Protein AF-A0A2V0RHV0-F1 (afdb_monomer_lite)

Radius of gyration: 22.93 Å; chains: 1; bounding box: 53×53×54 Å

Sequence (226 aa):
MGEFDSQIRRNENVWAVVREKLINTTLLLPSGQHLLIKGTVPSGTEFTTMIETVQAQIAVVFSLFEMGFTEDEIRGHLYGCGDDQGFGLHRAVDTDVFATQMEKLFYTVKPESVMQSRRNRDIKLLGYYAYAWHPHRPEWELWRAALFPERYVGNEQNSLQRIIGQNIGSGQCNAAFDQFARLCVQRSWFLPAAEPDRGQLKFHKHVLGIDRPCYGGLEWDTFVLT

Structure (mmCIF, N/CA/C/O backbone):
data_AF-A0A2V0RHV0-F1
#
_entry.id   AF-A0A2V0RHV0-F1
#
loop_
_atom_site.group_PDB
_atom_site.id
_atom_site.type_symbol
_atom_site.label_atom_id
_atom_site.label_alt_id
_atom_site.label_comp_id
_atom_site.label_asym_id
_atom_site.label_entity_id
_atom_site.label_seq_id
_atom_site.pdbx_PDB_ins_code
_atom_site.Cartn_x
_atom_site.Cartn_y
_atom_site.Cartn_z
_atom_site.occupancy
_atom_site.B_iso_or_equiv
_atom_site.auth_seq_id
_atom_site.auth_comp_id
_atom_site.auth_asym_id
_atom_site.auth_atom_id
_atom_site.pdbx_PDB_model_num
ATOM 1 N N . MET A 1 1 ? 31.529 11.679 16.660 1.00 52.25 1 MET A N 1
ATOM 2 C CA . MET A 1 1 ? 31.419 13.138 16.872 1.00 52.25 1 MET A CA 1
ATOM 3 C C . MET A 1 1 ? 30.080 13.377 17.535 1.00 52.25 1 MET A C 1
ATOM 5 O O . MET A 1 1 ? 29.097 12.893 16.994 1.00 52.25 1 MET A O 1
ATOM 9 N N . GLY A 1 2 ? 30.048 13.992 18.719 1.00 63.59 2 GLY A N 1
ATOM 10 C CA . GLY A 1 2 ? 28.782 14.372 19.355 1.00 63.59 2 GLY A CA 1
ATOM 11 C C . GLY A 1 2 ? 28.139 15.528 18.592 1.00 63.59 2 GLY A C 1
ATOM 12 O O . GLY A 1 2 ? 28.861 16.376 18.065 1.00 63.59 2 GLY A O 1
ATOM 13 N N . GLU A 1 3 ? 26.811 15.537 18.491 1.00 70.81 3 GLU A N 1
ATOM 14 C CA . GLU A 1 3 ? 26.083 16.704 17.989 1.00 70.81 3 GLU A CA 1
ATOM 15 C C . GLU A 1 3 ? 26.324 17.894 18.922 1.00 70.81 3 GLU A C 1
ATOM 17 O O . GLU A 1 3 ? 26.340 17.755 20.144 1.00 70.81 3 GLU A O 1
ATOM 22 N N . PHE A 1 4 ? 26.535 19.072 18.341 1.00 86.06 4 PHE A N 1
ATOM 23 C CA . PHE A 1 4 ? 26.619 20.313 19.107 1.00 86.06 4 PHE A CA 1
ATOM 24 C C . PHE A 1 4 ? 25.205 20.767 19.501 1.00 86.06 4 PHE A C 1
ATOM 26 O O . PHE A 1 4 ? 24.286 20.649 18.691 1.00 86.06 4 PHE A O 1
ATOM 33 N N . ASP A 1 5 ? 25.025 21.380 20.675 1.00 85.25 5 ASP A N 1
ATOM 34 C CA . ASP A 1 5 ? 23.714 21.867 21.159 1.00 85.25 5 ASP A CA 1
ATOM 35 C C . ASP A 1 5 ? 22.974 22.763 20.149 1.00 85.25 5 ASP A C 1
ATOM 37 O O . ASP A 1 5 ? 21.746 22.748 20.042 1.00 85.25 5 ASP A O 1
ATOM 41 N N . SER A 1 6 ? 23.720 23.534 19.354 1.00 85.69 6 SER A N 1
ATOM 42 C CA . SER A 1 6 ? 23.165 24.374 18.289 1.00 85.69 6 SER A CA 1
ATOM 43 C C . SER A 1 6 ? 22.524 23.565 17.156 1.00 85.69 6 SER A C 1
ATOM 45 O O . SER A 1 6 ? 21.542 24.015 16.563 1.00 85.69 6 SER A O 1
ATOM 47 N N . GLN A 1 7 ? 23.045 22.373 16.860 1.00 85.75 7 GLN A N 1
ATOM 48 C CA . GLN A 1 7 ? 22.486 21.458 15.866 1.00 85.75 7 GLN A CA 1
ATOM 49 C C . GLN A 1 7 ? 21.211 20.803 16.392 1.00 85.75 7 GLN A C 1
ATOM 51 O O . GLN A 1 7 ? 20.215 20.800 15.671 1.00 85.75 7 GLN A O 1
ATOM 56 N N . ILE A 1 8 ? 21.216 20.355 17.652 1.00 88.69 8 ILE A N 1
ATOM 57 C CA . ILE A 1 8 ? 20.040 19.780 18.323 1.00 88.69 8 ILE A CA 1
ATOM 58 C C . ILE A 1 8 ? 18.890 20.791 18.297 1.00 88.69 8 ILE A C 1
ATOM 60 O O . ILE A 1 8 ? 17.842 20.526 17.710 1.00 88.69 8 ILE A O 1
ATOM 64 N N . ARG A 1 9 ? 19.124 22.010 18.802 1.00 89.56 9 ARG A N 1
ATOM 65 C CA . ARG A 1 9 ? 18.104 23.068 18.845 1.00 89.56 9 ARG A CA 1
ATOM 66 C C . ARG A 1 9 ? 17.596 23.466 17.458 1.00 89.56 9 ARG A C 1
ATOM 68 O O . ARG A 1 9 ? 16.411 23.740 17.275 1.00 89.56 9 ARG A O 1
ATOM 75 N N . ARG A 1 10 ? 18.478 23.518 16.452 1.00 90.62 10 ARG A N 1
ATOM 76 C CA . ARG A 1 10 ? 18.067 23.776 15.064 1.00 90.62 10 ARG A CA 1
ATOM 77 C C . ARG A 1 10 ? 17.152 22.665 14.556 1.00 90.62 10 ARG A C 1
ATOM 79 O O . ARG A 1 10 ? 16.126 22.974 13.959 1.00 90.62 10 ARG A O 1
ATOM 86 N N . ASN A 1 11 ? 17.514 21.405 14.778 1.00 88.75 11 ASN A N 1
ATOM 87 C CA . ASN A 1 11 ? 16.736 20.259 14.318 1.00 88.75 11 ASN A CA 1
ATOM 88 C C . ASN A 1 11 ? 15.364 20.203 15.018 1.00 88.75 11 ASN A C 1
ATOM 90 O O . ASN A 1 11 ? 14.360 19.985 14.346 1.00 88.75 11 ASN A O 1
ATOM 94 N N . GLU A 1 12 ? 15.293 20.501 16.319 1.00 90.94 12 GLU A N 1
ATOM 95 C CA . GLU A 1 12 ? 14.028 20.635 17.060 1.00 90.94 12 GLU A CA 1
ATOM 96 C C . GLU A 1 12 ? 13.123 21.728 16.477 1.00 90.94 12 GLU A C 1
ATOM 98 O O . GLU A 1 12 ? 11.930 21.501 16.264 1.00 90.94 12 GLU A O 1
ATOM 103 N N . ASN A 1 13 ? 13.685 22.900 16.160 1.00 90.88 13 ASN A N 1
ATOM 104 C CA . ASN A 1 13 ? 12.939 23.995 15.537 1.00 90.88 13 ASN A CA 1
ATOM 105 C C . ASN A 1 13 ? 12.444 23.623 14.132 1.00 90.88 13 ASN A C 1
ATOM 107 O O . ASN A 1 13 ? 11.289 23.877 13.798 1.00 90.88 13 ASN A O 1
ATOM 111 N N . VAL A 1 14 ? 13.296 22.999 13.309 1.00 88.06 14 VAL A N 1
ATOM 112 C CA . VAL A 1 14 ? 12.906 22.507 11.977 1.00 88.06 14 VAL A CA 1
ATOM 113 C C . VAL A 1 14 ? 11.769 21.498 12.106 1.00 88.06 14 VAL A C 1
ATOM 115 O O . VAL A 1 14 ? 10.775 21.603 11.392 1.00 88.06 14 VAL A O 1
ATOM 118 N N . TRP A 1 15 ? 11.863 20.570 13.057 1.00 87.38 15 TRP A N 1
ATOM 119 C CA . TRP A 1 15 ? 10.814 19.589 13.305 1.00 87.38 15 TRP A CA 1
ATOM 120 C C . TRP A 1 15 ? 9.507 20.226 13.790 1.00 87.38 15 TRP A C 1
ATOM 122 O O . TRP A 1 15 ? 8.425 19.812 13.376 1.00 87.38 15 TRP A O 1
ATOM 132 N N . ALA A 1 16 ? 9.574 21.264 14.626 1.00 88.69 16 ALA A N 1
ATOM 133 C CA . ALA A 1 16 ? 8.395 22.032 15.015 1.00 88.69 16 ALA A CA 1
ATOM 134 C C . ALA A 1 16 ? 7.702 22.665 13.796 1.00 88.69 16 ALA A C 1
ATOM 136 O O . ALA A 1 16 ? 6.488 22.525 13.661 1.00 88.69 16 ALA A O 1
ATOM 137 N N . VAL A 1 17 ? 8.469 23.256 12.872 1.00 86.06 17 VAL A N 1
ATOM 138 C CA . VAL A 1 17 ? 7.937 23.822 11.620 1.00 86.06 17 VAL A CA 1
ATOM 139 C C . VAL A 1 17 ? 7.336 22.740 10.719 1.00 86.06 17 VAL A C 1
ATOM 141 O O . VAL A 1 17 ? 6.279 22.953 10.129 1.00 86.06 17 VAL A O 1
ATOM 144 N N . VAL A 1 18 ? 7.972 21.569 10.608 1.00 84.81 18 VAL A N 1
ATOM 145 C CA . VAL A 1 18 ? 7.426 20.440 9.834 1.00 84.81 18 VAL A CA 1
ATOM 146 C C . VAL A 1 18 ? 6.085 19.990 10.415 1.00 84.81 18 VAL A C 1
ATOM 148 O O . VAL A 1 18 ? 5.107 19.896 9.676 1.00 84.81 18 VAL A O 1
ATOM 151 N N . ARG A 1 19 ? 5.996 19.792 11.737 1.00 84.00 19 ARG A N 1
ATOM 152 C CA . ARG A 1 19 ? 4.734 19.434 12.409 1.00 84.00 19 ARG A CA 1
ATOM 153 C C . ARG A 1 19 ? 3.647 20.482 12.193 1.00 84.00 19 ARG A C 1
ATOM 155 O O . ARG A 1 19 ? 2.510 20.124 11.902 1.00 84.00 19 ARG A O 1
ATOM 162 N N . GLU A 1 20 ? 3.991 21.762 12.301 1.00 84.31 20 GLU A N 1
ATOM 163 C CA . GLU A 1 20 ? 3.049 22.852 12.048 1.00 84.31 20 GLU A CA 1
ATOM 164 C C . GLU A 1 20 ? 2.514 22.807 10.611 1.00 84.31 20 GLU A C 1
ATOM 166 O O . GLU A 1 20 ? 1.306 22.904 10.413 1.00 84.31 20 GLU A O 1
ATOM 171 N N . LYS A 1 21 ? 3.381 22.581 9.616 1.00 79.44 21 LYS A N 1
ATOM 172 C CA . LYS A 1 21 ? 2.983 22.460 8.203 1.00 79.44 21 LYS A CA 1
ATOM 173 C C . LYS A 1 21 ? 2.105 21.242 7.915 1.00 79.44 21 LYS A C 1
ATOM 175 O O . LYS A 1 21 ? 1.228 21.330 7.057 1.00 79.44 21 LYS A O 1
ATOM 180 N N . LEU A 1 22 ? 2.328 20.127 8.614 1.00 79.31 22 LEU A N 1
ATOM 181 C CA . LEU A 1 22 ? 1.495 18.925 8.492 1.00 79.31 22 LEU A CA 1
ATOM 182 C C . LEU A 1 22 ? 0.076 19.145 9.039 1.00 79.31 22 LEU A C 1
ATOM 184 O O . LEU A 1 22 ? -0.873 18.568 8.523 1.00 79.31 22 LEU A O 1
ATOM 188 N N . ILE A 1 23 ? -0.079 19.989 10.064 1.00 81.69 23 ILE A N 1
ATOM 189 C CA . ILE A 1 23 ? -1.385 20.330 10.655 1.00 81.69 23 ILE A CA 1
ATOM 190 C C . ILE A 1 23 ? -2.084 21.445 9.858 1.00 81.69 23 ILE A C 1
ATOM 192 O O . ILE A 1 23 ? -3.304 21.424 9.673 1.00 81.69 23 ILE A O 1
ATOM 196 N N . ASN A 1 24 ? -1.300 22.425 9.406 1.00 83.81 24 ASN A N 1
ATOM 197 C CA . ASN A 1 24 ? -1.733 23.639 8.722 1.00 83.81 24 ASN A CA 1
ATOM 198 C C . ASN A 1 24 ? -1.132 23.683 7.311 1.00 83.81 24 ASN A C 1
ATOM 200 O O . ASN A 1 24 ? -0.231 24.477 7.019 1.00 83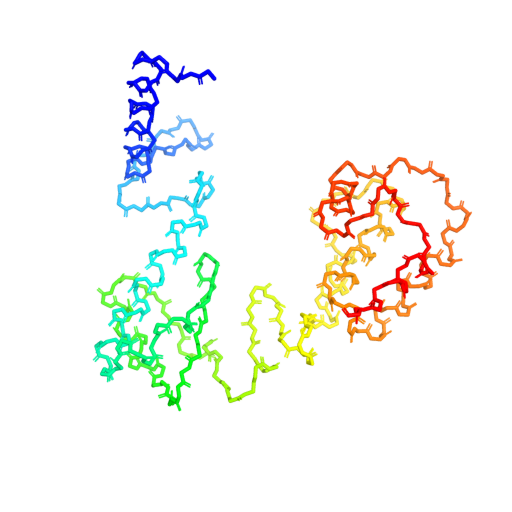.81 24 ASN A O 1
ATOM 204 N N . THR A 1 25 ? -1.605 22.812 6.423 1.00 82.19 25 THR A N 1
ATOM 205 C CA . THR A 1 25 ? -1.033 22.716 5.079 1.00 82.19 25 THR A CA 1
ATOM 206 C C . THR A 1 25 ? -1.579 23.810 4.170 1.00 82.19 25 THR A C 1
ATOM 208 O O . THR A 1 25 ? -2.785 23.946 3.972 1.00 82.19 25 THR A O 1
ATOM 211 N N . THR A 1 26 ? -0.677 24.596 3.584 1.00 83.75 26 THR A N 1
ATOM 212 C CA . THR A 1 26 ? -1.031 25.592 2.566 1.00 83.75 26 THR A CA 1
ATOM 213 C C . THR A 1 26 ? -0.856 24.983 1.181 1.00 83.75 26 THR A C 1
ATOM 215 O O . THR A 1 26 ? 0.247 24.579 0.821 1.00 83.75 26 THR A O 1
ATOM 218 N N . LEU A 1 27 ? -1.929 24.937 0.397 1.00 84.19 27 LEU A N 1
ATOM 219 C CA . LEU A 1 27 ? -1.904 24.534 -1.001 1.00 84.19 27 LEU A CA 1
ATOM 220 C C . LEU A 1 27 ? -1.743 25.753 -1.906 1.00 84.19 27 LEU A C 1
ATOM 222 O O . LEU A 1 27 ? -2.498 26.719 -1.793 1.00 84.19 27 LEU A O 1
ATOM 226 N N . LEU A 1 28 ? -0.794 25.673 -2.835 1.00 86.50 28 LEU A N 1
ATOM 227 C CA . LEU A 1 28 ? -0.674 26.604 -3.950 1.00 86.50 28 LEU A CA 1
ATOM 228 C C . LEU A 1 28 ? -1.461 26.047 -5.138 1.00 86.50 28 LEU A C 1
ATOM 230 O O . LEU A 1 28 ? -1.121 24.999 -5.685 1.00 86.50 28 LEU A O 1
ATOM 234 N N . LEU A 1 29 ? -2.521 26.745 -5.529 1.00 88.44 29 LEU A N 1
ATOM 235 C CA . LEU A 1 29 ? -3.319 26.381 -6.693 1.00 88.44 29 LEU A CA 1
ATOM 236 C C . LEU A 1 29 ? -2.606 26.761 -8.002 1.00 88.44 29 LEU A C 1
ATOM 238 O O . LEU A 1 29 ? -1.817 27.708 -8.008 1.00 88.44 29 LEU A O 1
ATOM 242 N N . PRO A 1 30 ? -2.944 26.125 -9.145 1.00 90.38 30 PRO A N 1
ATOM 243 C CA . PRO A 1 30 ? -2.423 26.524 -10.459 1.00 90.38 30 PRO A CA 1
ATOM 244 C C . PRO A 1 30 ? -2.698 27.993 -10.822 1.00 90.38 30 PRO A C 1
ATOM 246 O O . PRO A 1 30 ? -1.990 28.572 -11.637 1.00 90.38 30 PRO A O 1
ATOM 249 N N . SER A 1 31 ? -3.713 28.606 -10.203 1.00 92.50 31 SER A N 1
ATOM 250 C CA . SER A 1 31 ? -4.043 30.029 -10.339 1.00 92.50 31 SER A CA 1
ATOM 251 C C . SER A 1 31 ? -3.100 30.972 -9.579 1.00 92.50 31 SER A C 1
ATOM 253 O O . SER A 1 31 ? -3.215 32.185 -9.730 1.00 92.50 31 SER A O 1
ATOM 255 N N . GLY A 1 32 ? -2.206 30.451 -8.732 1.00 91.62 32 GLY A N 1
ATOM 256 C CA . GLY A 1 32 ? -1.352 31.236 -7.835 1.00 91.62 32 GLY A CA 1
ATOM 257 C C . GLY A 1 32 ? -1.980 31.555 -6.473 1.00 91.62 32 GLY A C 1
ATOM 258 O O . GLY A 1 32 ? -1.343 32.186 -5.635 1.00 91.62 32 GLY A O 1
ATOM 259 N N . GLN A 1 33 ? -3.223 31.131 -6.225 1.00 92.19 33 GLN A N 1
ATOM 260 C CA . GLN A 1 33 ? -3.897 31.345 -4.943 1.00 92.19 33 GLN A CA 1
ATOM 261 C C . GLN A 1 33 ? -3.393 30.378 -3.866 1.00 92.19 33 GLN A C 1
ATOM 263 O O . GLN A 1 33 ? -3.101 29.217 -4.151 1.00 92.19 33 GLN A O 1
ATOM 268 N N . HIS A 1 34 ? -3.344 30.851 -2.619 1.00 88.31 34 HIS A N 1
ATOM 269 C CA . HIS A 1 34 ? -3.029 30.030 -1.451 1.00 88.31 34 HIS A CA 1
ATOM 270 C C . HIS A 1 34 ? -4.309 29.635 -0.715 1.00 88.31 34 HIS A C 1
ATOM 272 O O . HIS A 1 34 ? -5.091 30.499 -0.319 1.00 88.31 34 HIS A O 1
ATOM 278 N N . LEU A 1 35 ? -4.497 28.336 -0.493 1.00 88.56 35 LEU A N 1
ATOM 279 C CA . LEU A 1 35 ? -5.562 27.798 0.347 1.00 88.56 35 LEU A CA 1
ATOM 280 C C . LEU A 1 35 ? -4.958 27.138 1.576 1.00 88.56 35 LEU A C 1
ATOM 282 O O . LEU A 1 35 ? -4.122 26.249 1.453 1.00 88.56 35 LEU A O 1
ATOM 286 N N . LEU A 1 36 ? -5.395 27.549 2.763 1.00 85.38 36 LEU A N 1
ATOM 287 C CA . LEU A 1 36 ? -5.031 26.868 3.998 1.00 85.38 36 LEU A CA 1
ATOM 288 C C . LEU A 1 36 ? -6.035 25.749 4.266 1.00 85.38 36 LEU A C 1
ATOM 290 O O . LEU A 1 36 ? -7.199 26.019 4.567 1.00 85.38 36 LEU A O 1
ATOM 294 N N . ILE A 1 37 ? -5.571 24.509 4.194 1.00 81.69 37 ILE A N 1
ATOM 295 C CA . ILE A 1 37 ? -6.332 23.346 4.630 1.00 81.69 37 ILE A CA 1
ATOM 296 C C . ILE A 1 37 ? -6.005 23.089 6.099 1.00 81.69 37 ILE A C 1
ATOM 298 O O . ILE A 1 37 ? -4.839 23.021 6.490 1.00 81.69 37 ILE A O 1
ATOM 302 N N . LYS A 1 38 ? -7.049 22.974 6.921 1.00 78.12 38 LYS A N 1
ATOM 303 C CA . LYS A 1 38 ? -6.931 22.691 8.352 1.00 78.12 38 LYS A CA 1
ATOM 304 C C . LYS A 1 38 ? -7.413 21.280 8.645 1.00 78.12 38 LYS A C 1
ATOM 306 O O . LYS A 1 38 ? -8.493 20.904 8.201 1.00 78.12 38 LYS A O 1
ATOM 311 N N . GLY A 1 39 ? -6.651 20.553 9.459 1.00 68.62 39 GLY A N 1
ATOM 312 C CA . GLY A 1 39 ? -7.112 19.305 10.073 1.00 68.62 39 GLY A CA 1
ATOM 313 C C . GLY A 1 39 ? -7.103 18.077 9.161 1.00 68.62 39 GLY A C 1
ATOM 314 O O . GLY A 1 39 ? -7.646 17.050 9.548 1.00 68.62 39 GLY A O 1
ATOM 315 N N . THR A 1 40 ? -6.479 18.151 7.985 1.00 70.31 40 THR A N 1
ATOM 316 C CA . THR A 1 40 ? -6.300 17.001 7.087 1.00 70.31 40 THR A CA 1
ATOM 317 C C . THR A 1 40 ? -4.897 17.028 6.504 1.00 70.31 40 THR A C 1
ATOM 319 O O . THR A 1 40 ? -4.391 18.114 6.227 1.00 70.31 40 THR A O 1
ATOM 322 N N . VAL A 1 41 ? -4.305 15.863 6.252 1.00 74.19 41 VAL A N 1
ATOM 323 C CA . VAL A 1 41 ? -3.021 15.749 5.548 1.00 74.19 41 VAL A CA 1
ATOM 324 C C . VAL A 1 41 ? -3.304 15.651 4.050 1.00 74.19 41 VAL A C 1
ATOM 326 O O . VAL A 1 41 ? -3.912 14.672 3.625 1.00 74.19 41 VAL A O 1
ATOM 329 N N . PRO A 1 42 ? -2.913 16.635 3.222 1.00 76.44 42 PRO A N 1
ATOM 330 C CA . PRO A 1 42 ? -3.158 16.547 1.790 1.00 76.44 42 PRO A CA 1
ATOM 331 C C . PRO A 1 42 ? -2.311 15.450 1.143 1.00 76.44 42 PRO A C 1
ATOM 333 O O . PRO A 1 42 ? -1.142 15.252 1.502 1.00 76.44 42 PRO A O 1
ATOM 336 N N . SER A 1 43 ? -2.884 14.788 0.138 1.00 70.75 43 SER A N 1
ATOM 337 C CA . SER A 1 43 ? -2.188 13.796 -0.681 1.00 70.75 43 SER A CA 1
ATOM 338 C C . SER A 1 43 ? -0.941 14.405 -1.333 1.00 70.75 43 SER A C 1
ATOM 340 O O . SER A 1 43 ? -1.035 15.449 -1.983 1.00 70.75 43 SER A O 1
ATOM 342 N N . GLY A 1 44 ? 0.215 13.749 -1.188 1.00 74.06 44 GLY A N 1
ATOM 343 C CA . GLY A 1 44 ? 1.494 14.210 -1.750 1.00 74.06 44 GLY A CA 1
ATOM 344 C C . GLY A 1 44 ? 2.356 15.060 -0.809 1.00 74.06 44 GLY A C 1
ATOM 345 O O . GLY A 1 44 ? 3.402 15.553 -1.229 1.00 74.06 44 GLY A O 1
ATOM 346 N N . THR A 1 45 ? 1.953 15.213 0.454 1.00 78.00 45 THR A N 1
ATOM 347 C CA . THR A 1 45 ? 2.817 15.764 1.506 1.00 78.00 45 THR A CA 1
ATOM 348 C C . THR A 1 45 ? 3.915 14.758 1.879 1.00 78.00 45 THR A C 1
ATOM 350 O O . THR A 1 45 ? 3.796 13.547 1.670 1.00 78.00 45 THR A O 1
ATOM 353 N N . GLU A 1 46 ? 5.024 15.242 2.437 1.00 79.00 46 GLU A N 1
ATOM 354 C CA . GLU A 1 46 ? 6.045 14.357 2.996 1.00 79.00 46 GLU A CA 1
ATOM 355 C C . GLU A 1 46 ? 5.424 13.456 4.073 1.00 79.00 46 GLU A C 1
ATOM 357 O O . GLU A 1 46 ? 4.653 13.912 4.916 1.00 79.00 46 GLU A O 1
ATOM 362 N N . PHE A 1 47 ? 5.762 12.166 4.034 1.00 83.94 47 PHE A N 1
ATOM 363 C CA . PHE A 1 47 ? 5.250 11.143 4.954 1.00 83.94 47 PHE A CA 1
ATOM 364 C C . PHE A 1 47 ? 3.736 10.886 4.903 1.00 83.94 47 PHE A C 1
ATOM 366 O O . PHE A 1 47 ? 3.258 10.145 5.761 1.00 83.94 47 PHE A O 1
ATOM 373 N N . THR A 1 48 ? 2.992 11.404 3.912 1.00 85.81 48 THR A N 1
ATOM 374 C CA . THR A 1 48 ? 1.536 11.185 3.791 1.00 85.81 48 THR A CA 1
ATOM 375 C C . THR A 1 48 ? 1.159 9.717 3.992 1.00 85.81 48 THR A C 1
ATOM 377 O O . THR A 1 48 ? 0.392 9.419 4.898 1.00 85.81 48 THR A O 1
ATOM 380 N N . THR A 1 49 ? 1.789 8.790 3.265 1.00 89.06 49 THR A N 1
ATOM 381 C CA . THR A 1 49 ? 1.491 7.353 3.378 1.00 89.06 49 THR A CA 1
ATOM 382 C C . THR A 1 49 ? 1.704 6.808 4.791 1.00 89.06 49 THR A C 1
ATOM 384 O O . THR A 1 49 ? 0.914 6.000 5.267 1.00 89.06 49 THR A O 1
ATOM 387 N N . MET A 1 50 ? 2.752 7.246 5.493 1.00 90.25 50 MET A N 1
ATOM 388 C CA . MET A 1 50 ? 3.020 6.804 6.865 1.00 90.25 50 MET A CA 1
ATOM 389 C C . MET A 1 50 ? 1.964 7.349 7.829 1.00 90.25 50 MET A C 1
ATOM 391 O O . MET A 1 50 ? 1.453 6.605 8.662 1.00 90.25 50 MET A O 1
ATOM 395 N N . ILE A 1 51 ? 1.622 8.632 7.700 1.00 89.19 51 ILE A N 1
ATOM 396 C CA . ILE A 1 51 ? 0.632 9.284 8.559 1.00 89.19 51 ILE A CA 1
ATOM 397 C C . ILE A 1 51 ? -0.756 8.676 8.330 1.00 89.19 51 ILE A C 1
ATOM 399 O O . ILE A 1 51 ? -1.415 8.309 9.299 1.00 89.19 51 ILE A O 1
ATOM 403 N N . GLU A 1 52 ? -1.165 8.505 7.072 1.00 89.38 52 GLU A N 1
ATOM 404 C CA . GLU A 1 52 ? -2.429 7.863 6.692 1.00 89.38 52 GLU A CA 1
ATOM 405 C C . GLU A 1 52 ? -2.505 6.429 7.215 1.00 89.38 52 GLU A C 1
ATOM 407 O O . GLU A 1 52 ? -3.512 6.057 7.806 1.00 89.38 52 GLU A O 1
ATOM 412 N N . THR A 1 53 ? -1.416 5.656 7.108 1.00 93.31 53 THR A N 1
ATOM 413 C CA . THR A 1 53 ? -1.363 4.293 7.665 1.00 93.31 53 THR A CA 1
ATOM 414 C C . THR A 1 53 ? -1.635 4.302 9.166 1.00 93.31 53 THR A C 1
ATOM 416 O O . THR A 1 53 ? -2.456 3.528 9.649 1.00 93.31 53 THR A O 1
ATOM 419 N N . VAL A 1 54 ? -0.964 5.180 9.920 1.00 92.81 54 VAL A N 1
ATOM 420 C CA . VAL A 1 54 ? -1.135 5.261 11.379 1.00 92.81 54 VAL A CA 1
ATOM 421 C C . VAL A 1 54 ? -2.557 5.693 11.735 1.00 92.81 54 VAL A C 1
ATOM 423 O O . VAL A 1 54 ? -3.178 5.091 12.608 1.00 92.81 54 VAL A O 1
ATOM 426 N N . GLN A 1 55 ? -3.093 6.711 11.060 1.00 92.31 55 GLN A N 1
ATOM 427 C CA . GLN A 1 55 ? -4.453 7.193 11.304 1.00 92.31 55 GLN A CA 1
ATOM 428 C C . GLN A 1 55 ? -5.503 6.121 10.994 1.00 92.31 55 GLN A C 1
ATOM 430 O O . GLN A 1 55 ? -6.398 5.893 11.810 1.00 92.31 55 GLN A O 1
ATOM 435 N N . ALA A 1 56 ? -5.366 5.431 9.861 1.00 94.00 56 ALA A N 1
ATOM 436 C CA . ALA A 1 56 ? -6.264 4.357 9.464 1.00 94.00 56 ALA A CA 1
ATOM 437 C C . ALA A 1 56 ? -6.188 3.180 10.446 1.00 94.00 56 ALA A C 1
ATOM 439 O O . ALA A 1 56 ? -7.221 2.673 10.872 1.00 94.00 56 ALA A O 1
ATOM 440 N N . GLN A 1 57 ? -4.989 2.790 10.892 1.00 95.38 57 GLN A N 1
ATOM 441 C CA . GLN A 1 57 ? -4.833 1.729 11.891 1.00 95.38 57 GLN A CA 1
ATOM 442 C C . GLN A 1 57 ? -5.448 2.095 13.242 1.00 95.38 57 GLN A C 1
ATOM 444 O O . GLN A 1 57 ? -6.104 1.250 13.846 1.00 95.38 57 GLN A O 1
ATOM 449 N N . ILE A 1 58 ? -5.301 3.340 13.707 1.00 94.94 58 ILE A N 1
ATOM 450 C CA . ILE A 1 58 ? -5.977 3.805 14.929 1.00 94.94 58 ILE A CA 1
ATOM 451 C C . ILE A 1 58 ? -7.496 3.672 14.775 1.00 94.94 58 ILE A C 1
ATOM 453 O O . ILE A 1 58 ? -8.158 3.172 15.686 1.00 94.94 58 ILE A O 1
ATOM 457 N N . ALA A 1 59 ? -8.044 4.070 13.624 1.00 95.94 59 ALA A N 1
ATOM 458 C CA . ALA A 1 59 ? -9.476 3.975 13.360 1.00 95.94 59 ALA A CA 1
ATOM 459 C C . ALA A 1 59 ? -9.977 2.523 13.307 1.00 95.94 59 ALA A C 1
ATOM 461 O O . ALA A 1 59 ? -11.011 2.205 13.900 1.00 95.94 59 ALA A O 1
ATOM 462 N N . VAL A 1 60 ? -9.213 1.629 12.671 1.00 96.38 60 VAL A N 1
ATOM 463 C CA . VAL A 1 60 ? -9.485 0.185 12.635 1.00 96.38 60 VAL A CA 1
ATOM 464 C C . VAL A 1 60 ? -9.482 -0.394 14.050 1.00 96.38 60 VAL A C 1
ATOM 466 O O . VAL A 1 60 ? -10.449 -1.041 14.441 1.00 96.38 60 VAL A O 1
ATOM 469 N N . VAL A 1 61 ? -8.434 -0.134 14.838 1.00 96.62 61 VAL A N 1
ATOM 470 C CA . VAL A 1 61 ? -8.301 -0.632 16.219 1.00 96.62 61 VAL A CA 1
ATOM 471 C C . VAL A 1 61 ? -9.462 -0.165 17.085 1.00 96.62 61 VAL A C 1
ATOM 473 O O . VAL A 1 61 ? -10.085 -0.978 17.764 1.00 96.62 61 VAL A O 1
ATOM 476 N N . PHE A 1 62 ? -9.779 1.131 17.040 1.00 96.81 62 PHE A N 1
ATOM 477 C CA . PHE A 1 62 ? -10.910 1.692 17.772 1.00 96.81 62 PHE A CA 1
ATOM 478 C C . PHE A 1 62 ? -12.222 1.001 17.385 1.00 96.81 62 PHE A C 1
ATOM 480 O O . PHE A 1 62 ? -12.969 0.555 18.253 1.00 96.81 62 PHE A O 1
ATOM 487 N N . SER A 1 63 ? -12.473 0.847 16.083 1.00 97.38 63 SER A N 1
ATOM 488 C CA . SER A 1 63 ? -13.689 0.208 15.575 1.00 97.38 63 SER A CA 1
ATOM 489 C C . SER A 1 63 ? -13.799 -1.253 16.013 1.00 97.38 63 SER A C 1
ATOM 491 O O . SER A 1 63 ? -14.877 -1.698 16.395 1.00 97.38 63 SER A O 1
ATOM 493 N N . LEU A 1 64 ? -12.687 -1.995 16.024 1.00 96.88 64 LEU A N 1
ATOM 494 C CA . LEU A 1 64 ? -12.650 -3.370 16.523 1.00 96.88 64 LEU A CA 1
ATOM 495 C C . LEU A 1 64 ? -12.913 -3.436 18.037 1.00 96.88 64 LEU A C 1
ATOM 497 O O . LEU A 1 64 ? -13.668 -4.303 18.481 1.00 96.88 64 LEU A O 1
ATOM 501 N N . PHE A 1 65 ? -12.383 -2.505 18.834 1.00 97.25 65 PHE A N 1
ATOM 502 C CA . PHE A 1 65 ? -12.707 -2.433 20.263 1.00 97.25 65 PHE A CA 1
ATOM 503 C C . PHE A 1 65 ? -14.194 -2.158 20.515 1.00 97.25 65 PHE A C 1
ATOM 505 O O . PHE A 1 65 ? -14.806 -2.845 21.331 1.00 97.25 65 PHE A O 1
ATOM 512 N N . GLU A 1 66 ? -14.808 -1.233 19.772 1.00 97.44 66 GLU A N 1
ATOM 513 C CA . GLU A 1 66 ? -16.253 -0.956 19.853 1.00 97.44 66 GLU A CA 1
ATOM 514 C C . GLU A 1 66 ? -17.114 -2.170 19.454 1.00 97.44 66 GLU A C 1
ATOM 516 O O . GLU A 1 66 ? -18.258 -2.309 19.885 1.00 97.44 66 GLU A O 1
ATOM 521 N N . MET A 1 67 ? -16.558 -3.087 18.658 1.00 96.62 67 MET A N 1
ATOM 522 C CA . MET A 1 67 ? -17.176 -4.367 18.289 1.00 96.62 67 MET A CA 1
ATOM 523 C C . MET A 1 67 ? -16.880 -5.501 19.289 1.00 96.62 67 MET A C 1
ATOM 525 O O . MET A 1 67 ? -17.277 -6.652 19.071 1.00 96.62 67 MET A O 1
ATOM 529 N N . GLY A 1 68 ? -16.189 -5.199 20.391 1.00 96.69 68 GLY A N 1
ATOM 530 C CA . GLY A 1 68 ? -15.892 -6.132 21.474 1.00 96.69 68 GLY A CA 1
ATOM 531 C C . GLY A 1 68 ? -14.730 -7.084 21.194 1.00 96.69 68 GLY A C 1
ATOM 532 O O . GLY A 1 68 ? -14.685 -8.158 21.791 1.00 96.69 68 GLY A O 1
ATOM 533 N N . PHE A 1 69 ? -13.827 -6.753 20.268 1.00 96.75 69 PHE A N 1
ATOM 534 C CA . PHE A 1 69 ? -12.547 -7.457 20.149 1.00 96.75 69 PHE A CA 1
ATOM 535 C C . PHE A 1 69 ? -11.610 -7.053 21.287 1.00 96.75 69 PHE A C 1
ATOM 537 O O . PHE A 1 69 ? -11.656 -5.920 21.764 1.00 96.75 69 PHE A O 1
ATOM 544 N N . THR A 1 70 ? -10.769 -7.978 21.737 1.00 96.12 70 THR A N 1
ATOM 545 C CA . THR A 1 70 ? -9.765 -7.701 22.769 1.00 96.12 70 THR A CA 1
ATOM 546 C C . THR A 1 70 ? -8.445 -7.247 22.157 1.00 96.12 70 THR A C 1
ATOM 548 O O . THR A 1 70 ? -8.194 -7.398 20.962 1.00 96.12 70 THR A O 1
ATOM 551 N N . GLU A 1 71 ? -7.565 -6.695 22.990 1.00 95.19 71 GLU A N 1
ATOM 552 C CA . GLU A 1 71 ? -6.241 -6.267 22.546 1.00 95.19 71 GLU A CA 1
ATOM 553 C C . GLU A 1 71 ? -5.417 -7.436 21.985 1.00 95.19 71 GLU A C 1
ATOM 555 O O . GLU A 1 71 ? -4.783 -7.290 20.940 1.00 95.19 71 GLU A O 1
ATOM 560 N N . ASP A 1 72 ? -5.477 -8.598 22.638 1.00 94.06 72 ASP A N 1
ATOM 561 C CA . ASP A 1 72 ? -4.748 -9.802 22.228 1.00 94.06 72 ASP A CA 1
ATOM 562 C C . ASP A 1 72 ? -5.224 -10.345 20.874 1.00 94.06 72 ASP A C 1
ATOM 564 O O . ASP A 1 72 ? -4.432 -10.921 20.135 1.00 94.06 72 ASP A O 1
ATOM 568 N N . GLU A 1 73 ? -6.497 -10.138 20.515 1.00 93.88 73 GLU A N 1
ATOM 569 C CA . GLU A 1 73 ? -7.023 -10.531 19.201 1.00 93.88 73 GLU A CA 1
ATOM 570 C C . GLU A 1 73 ? -6.514 -9.628 18.064 1.00 93.88 73 GLU A C 1
ATOM 572 O O . GLU A 1 73 ? -6.488 -10.057 16.913 1.00 93.88 73 GLU A O 1
ATOM 577 N N . ILE A 1 74 ? -6.135 -8.382 18.361 1.00 94.62 74 ILE A N 1
ATOM 578 C CA . ILE A 1 74 ? -5.799 -7.360 17.355 1.00 94.62 74 ILE A CA 1
ATOM 579 C C . ILE A 1 74 ? -4.280 -7.191 17.213 1.00 94.62 74 ILE A C 1
ATOM 581 O O . ILE A 1 74 ? -3.749 -6.996 16.113 1.00 94.62 74 ILE A O 1
ATOM 585 N N . ARG A 1 75 ? -3.562 -7.215 18.338 1.00 92.62 75 ARG A N 1
ATOM 586 C CA . ARG A 1 75 ? -2.140 -6.876 18.423 1.00 92.62 75 ARG A CA 1
ATOM 587 C C . ARG A 1 75 ? -1.303 -7.805 17.539 1.00 92.62 75 ARG A C 1
ATOM 589 O O . ARG A 1 75 ? -1.329 -9.018 17.680 1.00 92.62 75 ARG A O 1
ATOM 596 N N . GLY A 1 76 ? -0.506 -7.215 16.647 1.00 90.56 76 GLY A N 1
ATOM 597 C CA . GLY A 1 76 ? 0.365 -7.962 15.729 1.00 90.56 76 GLY A CA 1
ATOM 598 C C . GLY A 1 76 ? -0.340 -8.527 14.493 1.00 90.56 76 GLY A C 1
ATOM 599 O O . GLY A 1 76 ? 0.313 -9.161 13.668 1.00 90.56 76 GLY A O 1
ATOM 600 N N . HIS A 1 77 ? -1.639 -8.262 14.330 1.00 92.25 77 HIS A N 1
ATOM 601 C CA . HIS A 1 77 ? -2.429 -8.772 13.213 1.00 92.25 77 HIS A CA 1
ATOM 602 C C . HIS A 1 77 ? -2.936 -7.693 12.251 1.00 92.25 77 HIS A C 1
ATOM 604 O O . HIS A 1 77 ? -3.727 -8.002 11.363 1.00 92.25 77 HIS A O 1
ATOM 610 N N . LEU A 1 78 ? -2.468 -6.452 12.393 1.00 92.38 78 LEU A N 1
ATOM 611 C CA . LEU A 1 78 ? -2.771 -5.342 11.489 1.00 92.38 78 LEU A CA 1
ATOM 612 C C . LEU A 1 78 ? -1.649 -5.162 10.468 1.00 92.38 78 LEU A C 1
ATOM 614 O O . LEU A 1 78 ? -0.468 -5.189 10.818 1.00 92.38 78 LEU A O 1
ATOM 618 N N . TYR A 1 79 ? -2.015 -4.919 9.218 1.00 91.25 79 TYR A N 1
ATOM 619 C CA . TYR A 1 79 ? -1.083 -4.612 8.143 1.00 91.25 79 TYR A CA 1
ATOM 620 C C . TYR A 1 79 ? -1.742 -3.655 7.154 1.00 91.25 79 TYR A C 1
ATOM 622 O O . TYR A 1 79 ? -2.934 -3.735 6.891 1.00 91.25 79 TYR A O 1
ATOM 630 N N . GLY A 1 80 ? -0.978 -2.729 6.591 1.00 91.19 80 GLY A N 1
ATOM 631 C CA . GLY A 1 80 ? -1.541 -1.771 5.650 1.00 91.19 80 GLY A CA 1
ATOM 632 C C . GLY A 1 80 ? -0.544 -0.714 5.229 1.00 91.19 80 GLY A C 1
ATOM 633 O O . GLY A 1 80 ? 0.557 -0.623 5.778 1.00 91.19 80 GLY A O 1
ATOM 634 N N . CYS A 1 81 ? -0.930 0.063 4.229 1.00 92.38 81 CYS A N 1
ATOM 635 C CA . CYS A 1 81 ? -0.135 1.149 3.683 1.00 92.38 81 CYS A CA 1
ATOM 636 C C . CYS A 1 81 ? -1.079 2.187 3.069 1.00 92.38 81 CYS A C 1
ATOM 638 O O . CYS A 1 81 ? -1.774 1.909 2.096 1.00 92.38 81 CYS A O 1
ATOM 640 N N . GLY A 1 82 ? -1.107 3.380 3.662 1.00 90.50 82 GLY A N 1
ATOM 641 C CA . GLY A 1 82 ? -2.067 4.426 3.328 1.00 90.50 82 GLY A CA 1
ATOM 642 C C . GLY A 1 82 ? -3.478 4.046 3.770 1.00 90.50 82 GLY A C 1
ATOM 643 O O . GLY A 1 82 ? -3.697 3.683 4.924 1.00 90.50 82 GLY A O 1
ATOM 644 N N . ASP A 1 83 ? -4.426 4.117 2.848 1.00 88.38 83 ASP A N 1
ATOM 645 C CA . ASP A 1 83 ? -5.827 3.727 3.017 1.00 88.38 83 ASP A CA 1
ATOM 646 C C . ASP A 1 83 ? -6.079 2.225 2.796 1.00 88.38 83 ASP A C 1
ATOM 648 O O . ASP A 1 83 ? -7.093 1.699 3.258 1.00 88.38 83 ASP A O 1
ATOM 652 N N . ASP A 1 84 ? -5.151 1.515 2.149 1.00 91.25 84 ASP A N 1
ATOM 653 C CA . ASP A 1 84 ? -5.239 0.070 1.933 1.00 91.25 84 ASP A CA 1
ATOM 654 C C . ASP A 1 84 ? -4.820 -0.685 3.204 1.00 91.25 84 ASP A C 1
ATOM 656 O O . ASP A 1 84 ? -3.632 -0.824 3.527 1.00 91.25 84 ASP A O 1
ATOM 660 N N . GLN A 1 85 ? -5.822 -1.119 3.968 1.00 93.12 85 GLN A N 1
ATOM 661 C CA . GLN A 1 85 ? -5.672 -1.764 5.269 1.00 93.12 85 GLN A CA 1
ATOM 662 C C . GLN A 1 85 ? -6.198 -3.197 5.232 1.00 93.12 85 GLN A C 1
ATOM 664 O O . GLN A 1 85 ? -7.215 -3.503 4.612 1.00 93.12 85 GLN A O 1
ATOM 669 N N . GLY A 1 86 ? -5.543 -4.072 5.984 1.00 92.19 86 GLY A N 1
ATOM 670 C CA . GLY A 1 86 ? -5.990 -5.430 6.225 1.00 92.19 86 GLY A CA 1
ATOM 671 C C . GLY A 1 86 ? -5.645 -5.893 7.633 1.00 92.19 86 GLY A C 1
ATOM 672 O O . GLY A 1 86 ? -4.764 -5.360 8.311 1.00 92.19 86 GLY A O 1
ATOM 673 N N . PHE A 1 87 ? -6.382 -6.893 8.096 1.00 93.12 87 PHE A N 1
ATOM 674 C CA . PHE A 1 87 ? -6.155 -7.473 9.406 1.00 93.12 87 PHE A CA 1
ATOM 675 C C . PHE A 1 87 ? -6.581 -8.936 9.453 1.00 93.12 87 PHE A C 1
ATOM 677 O O . PHE A 1 87 ? -7.528 -9.351 8.782 1.00 93.12 87 PHE A O 1
ATOM 684 N N . GLY A 1 88 ? -5.863 -9.723 10.251 1.00 92.12 88 GLY A N 1
ATOM 685 C CA . GLY A 1 88 ? -6.183 -11.122 10.520 1.00 92.12 88 GLY A CA 1
ATOM 686 C C . GLY A 1 88 ? -6.846 -11.268 11.883 1.00 92.12 88 GLY A C 1
ATOM 687 O O . GLY A 1 88 ? -6.292 -10.834 12.879 1.00 92.12 88 GLY A O 1
ATOM 688 N N . LEU A 1 89 ? -8.020 -11.891 11.952 1.00 92.62 89 LEU A N 1
ATOM 689 C CA . LEU A 1 89 ? -8.728 -12.107 13.218 1.00 92.62 89 LEU A CA 1
ATOM 690 C C . LEU A 1 89 ? -9.171 -13.566 13.336 1.00 92.62 89 LEU A C 1
ATOM 692 O O . LEU A 1 89 ? -9.394 -14.250 12.336 1.00 92.62 89 LEU A O 1
ATOM 696 N N . HIS A 1 90 ? -9.329 -14.047 14.570 1.00 89.25 90 HIS A N 1
ATOM 697 C CA . HIS A 1 90 ? -9.754 -15.426 14.844 1.00 89.25 90 HIS A CA 1
ATOM 698 C C . HIS A 1 90 ? -11.245 -15.675 14.581 1.00 89.25 90 HIS A C 1
ATOM 700 O O . HIS A 1 90 ? -11.665 -16.821 14.400 1.00 89.25 90 HIS A O 1
ATOM 706 N N . ARG A 1 91 ? -12.050 -14.611 14.537 1.00 91.50 91 ARG A N 1
ATOM 707 C CA . ARG A 1 91 ? -13.485 -14.653 14.247 1.00 91.50 91 ARG A CA 1
ATOM 708 C C . ARG A 1 91 ? -13.848 -13.644 13.164 1.00 91.50 91 ARG A C 1
ATOM 710 O O . ARG A 1 91 ? -13.135 -12.670 12.947 1.00 91.50 91 ARG A O 1
ATOM 717 N N . ALA A 1 92 ? -14.956 -13.912 12.476 1.00 91.25 92 ALA A N 1
ATOM 718 C CA . ALA A 1 92 ? -15.454 -13.040 11.421 1.00 91.25 92 ALA A CA 1
ATOM 719 C C . ALA A 1 92 ? -15.898 -11.681 11.987 1.00 91.25 92 ALA A C 1
ATOM 721 O O . ALA A 1 92 ? -16.395 -11.602 13.112 1.00 91.25 92 ALA A O 1
ATOM 722 N N . VAL A 1 93 ? -15.730 -10.638 11.178 1.00 93.94 93 VAL A N 1
ATOM 723 C CA . VAL A 1 93 ? -16.171 -9.271 11.468 1.00 93.94 93 VAL A CA 1
ATOM 724 C C . VAL A 1 93 ? -17.463 -9.016 10.706 1.00 93.94 93 VAL A C 1
ATOM 726 O O . VAL A 1 93 ? -17.545 -9.327 9.522 1.00 93.94 93 VAL A O 1
ATOM 729 N N . ASP A 1 94 ? -18.460 -8.437 11.364 1.00 95.62 94 ASP A N 1
ATOM 730 C CA . ASP A 1 94 ? -19.629 -7.902 10.670 1.00 95.62 94 ASP A CA 1
ATOM 731 C C . ASP A 1 94 ? -19.226 -6.604 9.951 1.00 95.62 94 ASP A C 1
ATOM 733 O O . ASP A 1 94 ? -18.878 -5.610 10.592 1.00 95.62 94 ASP A O 1
ATOM 737 N N . THR A 1 95 ? -19.198 -6.633 8.618 1.00 95.75 95 THR A N 1
ATOM 738 C CA . THR A 1 95 ? -18.706 -5.518 7.797 1.00 95.75 95 THR A CA 1
ATOM 739 C C . THR A 1 95 ? -19.586 -4.279 7.880 1.00 95.75 95 THR A C 1
ATOM 741 O O . THR A 1 95 ? -19.056 -3.173 7.799 1.00 95.75 95 THR A O 1
ATOM 744 N N . ASP A 1 96 ? -20.896 -4.442 8.066 1.00 97.12 96 ASP A N 1
ATOM 745 C CA . ASP A 1 96 ? -21.837 -3.322 8.155 1.00 97.12 96 ASP A CA 1
ATOM 746 C C . ASP A 1 96 ? -21.683 -2.602 9.498 1.00 97.12 96 ASP A C 1
ATOM 748 O O . ASP A 1 96 ? -21.617 -1.369 9.569 1.00 97.12 96 ASP A O 1
ATOM 752 N N . VAL A 1 97 ? -21.531 -3.376 10.577 1.00 97.00 97 VAL A N 1
ATOM 753 C CA . VAL A 1 97 ? -21.226 -2.821 11.900 1.00 97.00 97 VAL A CA 1
ATOM 754 C C . VAL A 1 97 ? -19.858 -2.143 11.887 1.00 97.00 97 VAL A C 1
ATOM 756 O O . VAL A 1 97 ? -19.736 -1.022 12.379 1.00 97.00 97 VAL A O 1
ATOM 759 N N . PHE A 1 98 ? -18.841 -2.775 11.297 1.00 96.94 98 PHE A N 1
ATOM 760 C CA . PHE A 1 98 ? -17.503 -2.195 11.187 1.00 96.94 98 PHE A CA 1
ATOM 761 C C . PHE A 1 98 ? -17.511 -0.870 10.416 1.00 96.94 98 PHE A C 1
ATOM 763 O O . PHE A 1 98 ? -16.94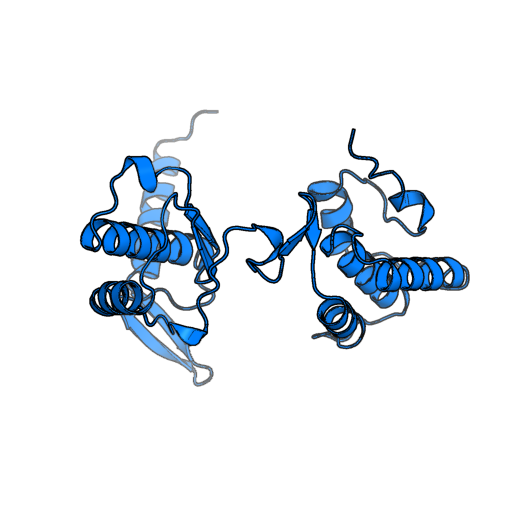8 0.116 10.892 1.00 96.94 98 PHE A O 1
ATOM 770 N N . ALA A 1 99 ? -18.200 -0.813 9.272 1.00 96.88 99 ALA A N 1
ATOM 771 C CA . ALA A 1 99 ? -18.354 0.416 8.501 1.00 96.88 99 ALA A CA 1
ATOM 772 C C . ALA A 1 99 ? -19.029 1.523 9.325 1.00 96.88 99 ALA A C 1
ATOM 774 O O . ALA A 1 99 ? -18.533 2.646 9.361 1.00 96.88 99 ALA A O 1
ATOM 775 N N . THR A 1 100 ? -20.075 1.184 10.084 1.00 97.12 100 THR A N 1
ATOM 776 C CA . THR A 1 100 ? -20.756 2.129 10.985 1.00 97.12 100 THR A CA 1
ATOM 777 C C . THR A 1 100 ? -19.820 2.682 12.069 1.00 97.12 100 THR A C 1
ATOM 779 O O . THR A 1 100 ? -19.906 3.859 12.418 1.00 97.12 100 THR A O 1
ATOM 782 N N . GLN A 1 101 ? -18.919 1.864 12.629 1.00 97.44 101 GLN A N 1
ATOM 783 C CA . GLN A 1 101 ? -17.938 2.347 13.612 1.00 97.44 101 GLN A CA 1
ATOM 784 C C . GLN A 1 101 ? -16.891 3.263 12.969 1.00 97.44 101 GLN A C 1
ATOM 786 O O . GLN A 1 101 ? -16.577 4.317 13.521 1.00 97.44 101 GLN A O 1
ATOM 791 N N . MET A 1 102 ? -16.409 2.904 11.778 1.00 96.69 102 MET A N 1
ATOM 792 C CA . MET A 1 102 ? -15.453 3.709 11.016 1.00 96.69 102 MET A CA 1
ATOM 793 C C . MET A 1 102 ? -16.040 5.071 10.608 1.00 96.69 102 MET A C 1
ATOM 795 O O . MET A 1 102 ? -15.344 6.086 10.680 1.00 96.69 102 MET A O 1
ATOM 799 N N . GLU A 1 103 ? -17.332 5.136 10.274 1.00 95.88 103 GLU A N 1
ATOM 800 C CA . GLU A 1 103 ? -18.026 6.389 9.942 1.00 95.88 103 GLU A CA 1
ATOM 801 C C . GLU A 1 103 ? -18.044 7.392 11.100 1.00 95.88 103 GLU A C 1
ATOM 803 O O . GLU A 1 103 ? -17.904 8.596 10.872 1.00 95.88 103 GLU A O 1
ATOM 808 N N . LYS A 1 104 ? -18.120 6.923 12.354 1.00 95.00 104 LYS A N 1
ATOM 809 C CA . LYS A 1 104 ? -18.005 7.795 13.542 1.00 95.00 104 LYS A CA 1
ATOM 810 C C . LYS A 1 104 ? -16.652 8.506 13.618 1.00 95.00 104 LYS A C 1
ATOM 812 O O . LYS A 1 104 ? -16.543 9.541 14.271 1.00 95.00 104 LYS A O 1
ATOM 817 N N . LEU A 1 105 ? -15.635 7.950 12.962 1.00 94.00 105 LEU A N 1
ATOM 818 C CA . LEU A 1 105 ? -14.285 8.494 12.859 1.00 94.00 105 LEU A CA 1
ATOM 819 C C . LEU A 1 105 ? -14.029 9.193 11.517 1.00 94.00 105 LEU A C 1
ATOM 821 O O . LEU A 1 105 ? -12.876 9.449 11.177 1.00 94.00 105 LEU A O 1
ATOM 825 N N . PHE A 1 106 ? -15.088 9.521 10.770 1.00 91.56 106 PHE A N 1
ATOM 826 C CA . PHE A 1 106 ? -15.027 10.181 9.463 1.00 91.56 106 PHE A CA 1
ATOM 827 C C . PHE A 1 106 ? -14.370 9.343 8.354 1.00 91.56 106 PHE A C 1
ATOM 829 O O . PHE A 1 106 ? -13.940 9.895 7.341 1.00 91.56 106 PHE A O 1
ATOM 836 N N . TYR A 1 107 ? -14.326 8.015 8.509 1.00 93.31 107 TYR A N 1
ATOM 837 C CA . TYR A 1 107 ? -13.911 7.093 7.452 1.00 93.31 107 TYR A CA 1
ATOM 838 C C . TYR A 1 107 ? -15.122 6.501 6.741 1.00 93.31 107 TYR A C 1
ATOM 840 O O . TYR A 1 107 ? -16.077 6.062 7.372 1.00 93.31 107 TYR A O 1
ATOM 848 N N . THR A 1 108 ? -15.058 6.427 5.415 1.00 93.75 108 THR A N 1
ATOM 849 C CA . THR A 1 108 ? -16.072 5.741 4.610 1.00 93.75 108 THR A CA 1
ATOM 850 C C . THR A 1 108 ? -15.551 4.369 4.212 1.00 93.75 108 THR A C 1
ATOM 852 O O . THR A 1 108 ? -14.634 4.261 3.401 1.00 93.75 108 THR A O 1
ATOM 855 N N . VAL A 1 109 ? -16.161 3.319 4.755 1.00 94.38 109 VAL A N 1
ATOM 856 C CA . VAL A 1 109 ? -15.915 1.934 4.340 1.00 94.38 109 VAL A CA 1
ATOM 857 C C . VAL A 1 109 ? -17.127 1.464 3.555 1.00 94.38 109 VAL A C 1
ATOM 859 O O . VAL A 1 109 ? -18.251 1.615 4.015 1.00 94.38 109 VAL A O 1
ATOM 862 N N . LYS A 1 110 ? -16.901 0.898 2.370 1.00 95.00 110 LYS A N 1
ATOM 863 C CA . LYS A 1 110 ? -17.956 0.302 1.543 1.00 95.00 110 LYS A CA 1
ATOM 864 C C . LYS A 1 110 ? -18.020 -1.200 1.829 1.00 95.00 110 LYS A C 1
ATOM 866 O O . LYS A 1 110 ? -17.107 -1.896 1.365 1.00 95.00 110 LYS A O 1
ATOM 871 N N . PRO A 1 111 ? -19.015 -1.711 2.580 1.00 93.81 111 PRO A N 1
ATOM 872 C CA . PRO A 1 111 ? -19.063 -3.116 2.994 1.00 93.81 111 PRO A CA 1
ATOM 873 C C . PRO A 1 111 ? -18.929 -4.095 1.823 1.00 93.81 111 PRO A C 1
ATOM 875 O O . PRO A 1 111 ? -18.203 -5.079 1.916 1.00 93.81 111 PRO A O 1
ATOM 878 N N . GLU A 1 112 ? -19.527 -3.772 0.675 1.00 93.06 112 GLU A N 1
ATOM 879 C CA . GLU A 1 112 ? -19.484 -4.573 -0.551 1.00 93.06 112 GLU A CA 1
ATOM 880 C C . GLU A 1 112 ? -18.085 -4.711 -1.172 1.00 93.06 112 GLU A C 1
ATOM 882 O O . GLU A 1 112 ? -17.851 -5.604 -1.986 1.00 93.06 112 GLU A O 1
ATOM 887 N N . SER A 1 113 ? -17.154 -3.827 -0.809 1.00 89.88 113 SER A N 1
ATOM 888 C CA . SER A 1 113 ? -15.763 -3.862 -1.270 1.00 89.88 113 SER A CA 1
ATOM 889 C C . SER A 1 113 ? -14.810 -4.532 -0.278 1.00 89.88 113 SER A C 1
ATOM 891 O O . SER A 1 113 ? -13.660 -4.802 -0.627 1.00 89.88 113 SER A O 1
ATOM 893 N N . VAL A 1 114 ? -15.271 -4.817 0.945 1.00 92.25 114 VAL A N 1
ATOM 894 C CA . VAL A 1 114 ? -14.448 -5.448 1.977 1.00 92.25 114 VAL A CA 1
ATOM 895 C C . VAL A 1 114 ? -14.267 -6.925 1.640 1.00 92.25 114 VAL A C 1
ATOM 897 O O . VAL A 1 114 ? -15.220 -7.697 1.557 1.00 92.25 114 VAL A O 1
ATOM 900 N N . MET A 1 115 ? -13.015 -7.340 1.467 1.00 92.00 115 MET A N 1
ATOM 901 C CA . MET A 1 115 ? -12.678 -8.735 1.211 1.00 92.00 115 MET A CA 1
ATOM 902 C C . MET A 1 115 ? -12.549 -9.488 2.537 1.00 92.00 115 MET A C 1
ATOM 904 O O . MET A 1 115 ? -11.698 -9.164 3.361 1.00 92.00 115 MET A O 1
ATOM 908 N N . GLN A 1 116 ? -13.359 -10.530 2.729 1.00 92.50 116 GLN A N 1
ATOM 909 C CA . GLN A 1 116 ? -13.247 -11.438 3.870 1.00 92.50 116 GLN A CA 1
ATOM 910 C C . GLN A 1 116 ? -13.010 -12.867 3.395 1.00 92.50 116 GLN A C 1
ATOM 912 O O . GLN A 1 116 ? -13.737 -13.397 2.556 1.00 92.50 116 GLN A O 1
ATOM 917 N N . SER A 1 117 ? -11.995 -13.523 3.950 1.00 91.56 117 SER A N 1
ATOM 918 C CA . SER A 1 117 ? -11.723 -14.930 3.681 1.00 91.56 117 SER A CA 1
ATOM 919 C C . SER A 1 117 ? -10.953 -15.565 4.828 1.00 91.56 117 SER A C 1
ATOM 921 O O . SER A 1 117 ? -10.194 -14.912 5.536 1.00 91.56 117 SER A O 1
ATOM 923 N N . ARG A 1 118 ? -11.118 -16.882 4.972 1.00 89.56 118 ARG A N 1
ATOM 924 C CA . ARG A 1 118 ? -10.274 -17.727 5.832 1.00 89.56 118 ARG A CA 1
ATOM 925 C C . ARG A 1 118 ? -8.976 -18.156 5.141 1.00 89.56 118 ARG A C 1
ATOM 927 O O . ARG A 1 118 ? -8.166 -18.855 5.740 1.00 89.56 118 ARG A O 1
ATOM 934 N N . ARG A 1 119 ? -8.808 -17.821 3.858 1.00 87.19 119 ARG A N 1
ATOM 935 C CA . ARG A 1 119 ? -7.643 -18.178 3.046 1.00 87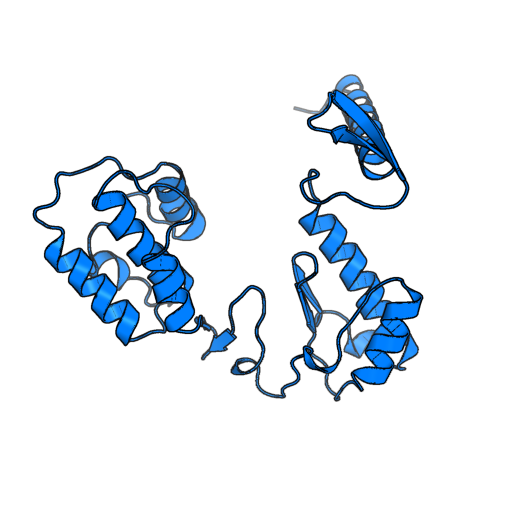.19 119 ARG A CA 1
ATOM 936 C C . ARG A 1 119 ? -6.931 -16.902 2.612 1.00 87.19 119 ARG A C 1
ATOM 938 O O . ARG A 1 119 ? -7.489 -16.125 1.845 1.00 87.19 119 ARG A O 1
ATOM 945 N N . ASN A 1 120 ? -5.671 -16.747 3.013 1.00 79.94 120 ASN A N 1
ATOM 946 C CA . ASN A 1 120 ? -4.860 -15.562 2.690 1.00 79.94 120 ASN A CA 1
ATOM 947 C C . ASN A 1 120 ? -4.751 -15.290 1.178 1.00 79.94 120 ASN A C 1
ATOM 949 O O . ASN A 1 120 ? -4.648 -14.142 0.767 1.00 79.94 120 ASN A O 1
ATOM 953 N N . ARG A 1 121 ? -4.836 -16.333 0.340 1.00 84.38 121 ARG A N 1
ATOM 954 C CA . ARG A 1 121 ? -4.806 -16.210 -1.129 1.00 84.38 121 ARG A CA 1
ATOM 955 C C . ARG A 1 121 ? -6.007 -15.500 -1.744 1.00 84.38 121 ARG A C 1
ATOM 957 O O . ARG A 1 121 ? -5.928 -15.101 -2.898 1.00 84.38 121 ARG A O 1
ATOM 964 N N . ASP A 1 122 ? -7.106 -15.385 -1.004 1.00 87.75 122 ASP A N 1
ATOM 965 C CA . ASP A 1 122 ? -8.323 -14.736 -1.490 1.00 87.75 122 ASP A CA 1
ATOM 966 C C . ASP A 1 122 ? -8.333 -13.235 -1.131 1.00 87.75 122 ASP A C 1
ATOM 968 O O . ASP A 1 122 ? -9.172 -12.496 -1.637 1.00 87.75 122 ASP A O 1
ATOM 972 N N . ILE A 1 123 ? -7.413 -12.780 -0.269 1.00 88.06 123 ILE A N 1
ATOM 973 C CA . ILE A 1 123 ? -7.312 -11.386 0.177 1.00 88.06 123 ILE A CA 1
ATOM 974 C C . ILE A 1 123 ? -6.319 -10.639 -0.706 1.00 88.06 123 ILE A C 1
ATOM 976 O O . ILE A 1 123 ? -5.196 -11.100 -0.923 1.00 88.06 123 ILE A O 1
ATOM 980 N N . LYS A 1 124 ? -6.748 -9.476 -1.199 1.00 90.31 124 LYS A N 1
ATOM 981 C CA . LYS A 1 124 ? -5.913 -8.549 -1.957 1.00 90.31 124 LYS A CA 1
ATOM 982 C C . LYS A 1 124 ? -5.415 -7.442 -1.031 1.00 90.31 124 LYS A C 1
ATOM 984 O O . LYS A 1 124 ? -6.213 -6.876 -0.295 1.00 90.31 124 LYS A O 1
ATOM 989 N N . LEU A 1 125 ? -4.129 -7.124 -1.107 1.00 89.06 125 LEU A N 1
ATOM 990 C CA . LEU A 1 125 ? -3.500 -5.988 -0.438 1.00 89.06 125 LEU A CA 1
ATOM 991 C C . LEU A 1 125 ? -2.452 -5.388 -1.380 1.00 89.06 125 LEU A C 1
ATOM 993 O O . LEU A 1 125 ? -1.627 -6.112 -1.939 1.00 89.06 125 LEU A O 1
ATOM 997 N N . LEU A 1 126 ? -2.486 -4.076 -1.590 1.00 87.50 126 LEU A N 1
ATOM 998 C CA . LEU A 1 126 ? -1.579 -3.324 -2.465 1.00 87.50 126 LEU A CA 1
ATOM 999 C C . LEU A 1 126 ? -1.517 -3.837 -3.908 1.00 87.50 126 LEU A C 1
ATOM 1001 O O . LEU A 1 126 ? -0.496 -3.723 -4.586 1.00 87.50 126 LEU A O 1
ATOM 1005 N N . GLY A 1 127 ? -2.608 -4.428 -4.396 1.00 87.00 127 GLY A N 1
ATOM 1006 C CA . GLY A 1 127 ? -2.636 -5.048 -5.723 1.00 87.00 127 GLY A CA 1
ATOM 1007 C C . GLY A 1 127 ? -2.246 -6.529 -5.752 1.00 87.00 127 GLY A C 1
ATOM 1008 O O . GLY A 1 127 ? -2.417 -7.167 -6.790 1.00 87.00 127 GLY A O 1
ATOM 1009 N N . TYR A 1 128 ? -1.778 -7.088 -4.636 1.00 88.94 128 TYR A N 1
ATOM 1010 C CA . TYR A 1 128 ? -1.238 -8.443 -4.549 1.00 88.94 128 TYR A CA 1
ATOM 1011 C C . TYR A 1 128 ? -2.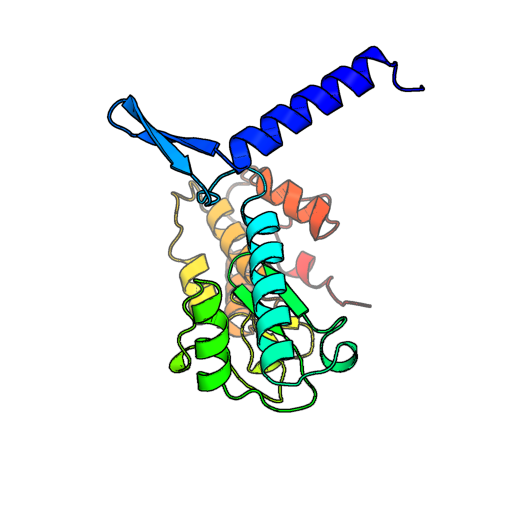116 -9.369 -3.716 1.00 88.94 128 TYR A C 1
ATOM 1013 O O . TYR A 1 128 ? -2.764 -8.958 -2.761 1.00 88.94 128 TYR A O 1
ATOM 1021 N N . TYR A 1 129 ? -2.086 -10.645 -4.067 1.00 89.25 129 TYR A N 1
ATOM 1022 C CA . TYR A 1 129 ? -2.647 -11.758 -3.318 1.00 89.25 129 TYR A CA 1
ATOM 1023 C C . TYR A 1 129 ? -1.506 -12.582 -2.724 1.00 89.25 129 TYR A C 1
ATOM 1025 O O . TYR A 1 129 ? -0.440 -12.679 -3.328 1.00 89.25 129 TYR A O 1
ATOM 1033 N N . ALA A 1 130 ? -1.720 -13.233 -1.585 1.00 84.69 130 ALA A N 1
ATOM 1034 C CA . ALA A 1 130 ? -0.734 -14.157 -1.026 1.00 84.69 130 ALA A CA 1
ATOM 1035 C C . ALA A 1 130 ? -0.937 -15.577 -1.589 1.00 84.69 130 ALA A C 1
ATOM 1037 O O . ALA A 1 130 ? -1.768 -16.334 -1.090 1.00 84.69 130 ALA A O 1
ATOM 1038 N N . TYR A 1 131 ? -0.183 -15.977 -2.614 1.00 80.88 131 TYR A N 1
ATOM 1039 C CA . TYR A 1 131 ? -0.272 -17.315 -3.208 1.00 80.88 131 TYR A CA 1
ATOM 1040 C C . TYR A 1 131 ? 0.963 -18.147 -2.865 1.00 80.88 131 TYR A C 1
ATOM 1042 O O . TYR A 1 131 ? 2.070 -17.787 -3.240 1.00 80.88 131 TYR A O 1
ATOM 1050 N N . ALA A 1 132 ? 0.780 -19.267 -2.156 1.00 79.75 132 ALA A N 1
ATOM 1051 C CA . ALA A 1 132 ? 1.883 -20.143 -1.736 1.00 79.75 132 ALA A CA 1
ATOM 1052 C C . ALA A 1 132 ? 3.039 -19.391 -1.037 1.00 79.75 132 ALA A C 1
ATOM 1054 O O . ALA A 1 132 ? 4.198 -19.712 -1.254 1.00 79.75 132 ALA A O 1
ATOM 1055 N N . TRP A 1 133 ? 2.709 -18.395 -0.202 1.00 76.19 133 TRP A N 1
ATOM 1056 C CA . TRP A 1 133 ? 3.665 -17.497 0.476 1.00 76.19 133 TRP A CA 1
ATOM 1057 C C . TRP A 1 133 ? 4.426 -16.524 -0.433 1.00 76.19 133 TRP A C 1
ATOM 1059 O O . TRP A 1 133 ? 5.313 -15.815 0.035 1.00 76.19 133 TRP A O 1
ATOM 1069 N N . HIS A 1 134 ? 4.024 -16.416 -1.696 1.00 78.50 134 HIS A N 1
ATOM 1070 C CA . HIS A 1 134 ? 4.553 -15.448 -2.645 1.00 78.50 134 HIS A CA 1
ATOM 1071 C C . HIS A 1 134 ? 3.514 -14.369 -2.977 1.00 78.50 134 HIS A C 1
ATOM 1073 O O . HIS A 1 134 ? 2.307 -14.646 -2.993 1.00 78.50 134 HIS A O 1
ATOM 1079 N N . PRO A 1 135 ? 3.958 -13.129 -3.249 1.00 83.50 135 PRO A N 1
ATOM 1080 C CA . PRO A 1 135 ? 3.082 -12.114 -3.806 1.00 83.50 135 PRO A CA 1
ATOM 1081 C C . PRO A 1 135 ? 2.654 -12.557 -5.204 1.00 83.50 135 PRO A C 1
ATOM 1083 O O . PRO A 1 135 ? 3.483 -12.829 -6.062 1.00 83.50 135 PRO A O 1
ATOM 1086 N N . HIS A 1 136 ? 1.353 -12.620 -5.437 1.00 86.31 136 HIS A N 1
ATOM 1087 C CA . HIS A 1 136 ? 0.766 -12.964 -6.720 1.00 86.31 136 HIS A CA 1
ATOM 1088 C C . HIS A 1 136 ? -0.082 -11.803 -7.213 1.00 86.31 136 HIS A C 1
ATOM 1090 O O . HIS A 1 136 ? -0.940 -11.291 -6.495 1.00 86.31 136 HIS A O 1
ATOM 1096 N N . ARG A 1 137 ? 0.105 -11.422 -8.472 1.00 89.31 137 ARG A N 1
ATOM 1097 C CA . ARG A 1 137 ? -0.703 -10.395 -9.125 1.00 89.31 137 ARG A CA 1
ATOM 1098 C C . ARG A 1 137 ? -1.480 -11.012 -10.289 1.00 89.31 137 ARG A C 1
ATOM 1100 O O . ARG A 1 137 ? -0.902 -11.819 -11.017 1.00 89.31 137 ARG A O 1
ATOM 1107 N N . PRO A 1 138 ? -2.764 -10.660 -10.492 1.00 89.44 138 PRO A N 1
ATOM 1108 C CA . PRO A 1 138 ? -3.541 -11.204 -11.597 1.00 89.44 138 PRO A CA 1
ATOM 1109 C C . PRO A 1 138 ? -2.872 -10.951 -12.946 1.00 89.44 138 PRO A C 1
ATOM 1111 O O . PRO A 1 138 ? -2.395 -9.850 -13.219 1.00 89.44 138 PRO A O 1
ATOM 1114 N N . GLU A 1 139 ? -2.907 -11.956 -13.817 1.00 91.75 139 GLU A N 1
ATOM 1115 C CA . GLU A 1 139 ? -2.230 -11.921 -15.115 1.00 91.75 139 GLU A CA 1
ATOM 1116 C C . GLU A 1 139 ? -2.600 -10.688 -15.950 1.00 91.75 139 GLU A C 1
ATOM 1118 O O . GLU A 1 139 ? -1.745 -10.002 -16.501 1.00 91.75 139 GLU A O 1
ATOM 1123 N N . TRP A 1 140 ? -3.890 -10.360 -16.009 1.00 92.75 140 TRP A N 1
ATOM 1124 C CA . TRP A 1 140 ? -4.381 -9.222 -16.781 1.00 92.75 140 TRP A CA 1
ATOM 1125 C C . TRP A 1 140 ? -3.847 -7.880 -16.261 1.00 92.75 140 TRP A C 1
ATOM 1127 O O . TRP A 1 140 ? -3.670 -6.952 -17.050 1.00 92.75 140 TRP A O 1
ATOM 1137 N N . GLU A 1 141 ? -3.580 -7.759 -14.956 1.00 91.94 141 GLU A N 1
ATOM 1138 C CA . GLU A 1 141 ? -2.966 -6.557 -14.391 1.00 91.94 141 GLU A CA 1
ATOM 1139 C C . GLU A 1 141 ? -1.513 -6.441 -14.836 1.00 91.94 141 GLU A C 1
ATOM 1141 O O . GLU A 1 141 ? -1.086 -5.346 -15.195 1.00 91.94 141 GLU A O 1
ATOM 1146 N N . LEU A 1 142 ? -0.784 -7.561 -14.880 1.00 91.56 142 LEU A N 1
ATOM 1147 C CA . LEU A 1 142 ? 0.590 -7.611 -15.384 1.00 91.56 142 LEU A CA 1
ATOM 1148 C C . LEU A 1 142 ? 0.644 -7.223 -16.858 1.00 91.56 142 LEU A C 1
ATOM 1150 O O . LEU A 1 142 ? 1.443 -6.371 -17.239 1.00 91.56 142 LEU A O 1
ATOM 1154 N N . TRP A 1 143 ? -0.264 -7.757 -17.678 1.00 93.00 143 TRP A N 1
ATOM 1155 C CA . TRP A 1 143 ? -0.373 -7.372 -19.083 1.00 93.00 143 TRP A CA 1
ATOM 1156 C C . TRP A 1 143 ? -0.673 -5.887 -19.254 1.00 93.00 143 TRP A C 1
ATOM 1158 O O . TRP A 1 143 ? -0.010 -5.217 -20.045 1.00 93.00 143 TRP A O 1
ATOM 1168 N N . ARG A 1 144 ? -1.619 -5.330 -18.488 1.00 92.94 144 ARG A N 1
ATOM 1169 C CA . ARG A 1 144 ? -1.914 -3.892 -18.552 1.00 92.94 144 ARG A CA 1
ATOM 1170 C C . ARG A 1 144 ? -0.706 -3.055 -18.130 1.00 92.94 144 ARG A C 1
ATOM 1172 O O . ARG A 1 144 ? -0.315 -2.130 -18.839 1.00 92.94 144 ARG A O 1
ATOM 1179 N N . ALA A 1 145 ? -0.075 -3.437 -17.024 1.00 89.94 145 ALA A N 1
ATOM 1180 C CA . ALA A 1 145 ? 1.125 -2.811 -16.487 1.00 89.94 145 ALA A CA 1
ATOM 1181 C C . ALA A 1 145 ? 2.395 -3.108 -17.299 1.00 89.94 145 ALA A C 1
ATOM 1183 O O . ALA A 1 145 ? 3.444 -2.561 -16.983 1.00 89.94 145 ALA A O 1
ATOM 1184 N N . ALA A 1 146 ? 2.338 -3.925 -18.348 1.00 89.38 146 ALA A N 1
ATOM 1185 C CA . ALA A 1 146 ? 3.417 -4.093 -19.314 1.00 89.38 146 ALA A CA 1
ATOM 1186 C C . ALA A 1 146 ? 3.131 -3.281 -20.582 1.00 89.38 146 ALA A C 1
ATOM 1188 O O . ALA A 1 146 ? 3.953 -2.457 -20.978 1.00 89.38 146 ALA A O 1
ATOM 1189 N N . LEU A 1 147 ? 1.934 -3.433 -21.151 1.00 89.44 147 LEU A N 1
ATOM 1190 C CA . LEU A 1 147 ? 1.562 -2.912 -22.469 1.00 89.44 147 LEU A CA 1
ATOM 1191 C C . LEU A 1 147 ? 1.147 -1.435 -22.473 1.00 89.44 147 LEU A C 1
ATOM 1193 O O . LEU A 1 147 ? 1.324 -0.766 -23.486 1.00 89.44 147 LEU A O 1
ATOM 1197 N N . PHE A 1 148 ? 0.620 -0.913 -21.361 1.00 92.12 148 PHE A N 1
ATOM 1198 C CA . PHE A 1 148 ? 0.122 0.465 -21.275 1.00 92.12 148 PHE A CA 1
ATOM 1199 C C . PHE A 1 148 ? 0.945 1.282 -20.270 1.00 92.12 148 PHE A C 1
ATOM 1201 O O . PHE A 1 148 ? 0.580 1.381 -19.095 1.00 92.12 148 PHE A O 1
ATOM 1208 N N . PRO A 1 149 ? 2.117 1.803 -20.673 1.00 89.06 149 PRO A N 1
ATOM 1209 C CA . PRO A 1 149 ? 2.949 2.611 -19.794 1.00 89.06 149 PRO A CA 1
ATOM 1210 C C . PRO A 1 149 ? 2.337 3.991 -19.551 1.00 89.06 149 PRO A C 1
ATOM 1212 O O . PRO A 1 149 ? 1.847 4.639 -20.468 1.00 89.06 149 PRO A O 1
ATOM 1215 N N . GLU A 1 150 ? 2.408 4.454 -18.301 1.00 84.50 150 GLU A N 1
ATOM 1216 C CA . GLU A 1 150 ? 1.930 5.788 -17.900 1.00 84.50 150 GLU A CA 1
ATOM 1217 C C . GLU A 1 150 ? 2.763 6.921 -18.510 1.00 84.50 150 GLU A C 1
ATOM 1219 O O . GLU A 1 150 ? 2.309 8.058 -18.621 1.00 84.50 150 GLU A O 1
ATOM 1224 N N . ARG A 1 151 ? 4.010 6.621 -18.884 1.00 85.62 151 ARG A N 1
ATOM 1225 C CA . ARG A 1 151 ? 4.952 7.556 -19.497 1.00 85.62 151 ARG A CA 1
ATOM 1226 C C . ARG A 1 151 ? 5.551 6.936 -20.746 1.00 85.62 151 ARG A C 1
ATOM 1228 O O . ARG A 1 151 ? 5.643 5.718 -20.866 1.00 85.62 151 ARG A O 1
ATOM 1235 N N . TYR A 1 152 ? 6.009 7.785 -21.656 1.00 86.31 152 TYR A N 1
ATOM 1236 C CA . TYR A 1 152 ? 6.759 7.340 -22.822 1.00 86.31 152 TYR A CA 1
ATOM 1237 C C . TYR A 1 152 ? 8.016 6.560 -22.394 1.00 86.31 152 TYR A C 1
ATOM 1239 O O . TYR A 1 152 ? 8.810 7.052 -21.595 1.00 86.31 152 TYR A O 1
ATOM 1247 N N . VAL A 1 153 ? 8.182 5.338 -22.913 1.00 81.00 153 VAL A N 1
ATOM 1248 C CA . VAL A 1 153 ? 9.221 4.383 -22.471 1.00 81.00 153 VAL A CA 1
ATOM 1249 C C . VAL A 1 153 ? 10.567 4.608 -23.180 1.00 81.00 153 VAL A C 1
ATOM 1251 O O . VAL A 1 153 ? 11.610 4.135 -22.726 1.00 81.00 153 VAL A O 1
ATOM 1254 N N . GLY A 1 154 ? 10.592 5.414 -24.244 1.00 80.00 154 GLY A N 1
ATOM 1255 C CA . GLY A 1 154 ? 11.831 5.864 -24.880 1.00 80.00 154 GLY A CA 1
ATOM 1256 C C . GLY A 1 154 ? 12.405 4.889 -25.900 1.00 80.00 154 GLY A C 1
ATOM 1257 O O . GLY A 1 154 ? 12.616 5.283 -27.043 1.00 80.00 154 GLY A O 1
ATOM 1258 N N . ASN A 1 155 ? 12.674 3.648 -25.486 1.00 83.69 155 ASN A N 1
ATOM 1259 C CA . ASN A 1 155 ? 13.359 2.636 -26.294 1.00 83.69 155 ASN A CA 1
ATOM 1260 C C . ASN A 1 155 ? 12.879 1.201 -25.982 1.00 83.69 155 ASN A C 1
ATOM 1262 O O . ASN A 1 155 ? 12.164 0.956 -25.000 1.00 83.69 155 ASN A O 1
ATOM 1266 N N . GLU A 1 156 ? 13.270 0.241 -26.825 1.00 84.44 156 GLU A N 1
ATOM 1267 C CA . GLU A 1 156 ? 12.885 -1.166 -26.670 1.00 84.44 156 GLU A CA 1
ATOM 1268 C C . GLU A 1 156 ? 13.469 -1.794 -25.396 1.00 84.44 156 GLU A C 1
ATOM 1270 O O . GLU A 1 156 ? 12.802 -2.607 -24.757 1.00 84.44 156 GLU A O 1
ATOM 1275 N N . GLN A 1 157 ? 14.671 -1.387 -24.976 1.00 80.88 157 GLN A N 1
ATOM 1276 C CA . GLN A 1 157 ? 15.329 -1.933 -23.787 1.00 80.88 157 GLN A CA 1
ATOM 1277 C C . GLN A 1 157 ? 14.560 -1.595 -22.505 1.00 80.88 157 GLN A C 1
ATOM 1279 O O . GLN A 1 157 ? 14.284 -2.474 -21.697 1.00 80.88 157 GLN A O 1
ATOM 1284 N N . ASN A 1 158 ? 14.128 -0.348 -22.339 1.00 81.44 158 ASN A N 1
ATOM 1285 C CA . ASN A 1 158 ? 13.283 0.079 -21.226 1.00 81.44 158 ASN A CA 1
ATOM 1286 C C . ASN A 1 158 ? 11.925 -0.642 -21.244 1.00 81.44 158 ASN A C 1
ATOM 1288 O O . ASN A 1 158 ? 11.370 -0.954 -20.190 1.00 81.44 158 ASN A O 1
ATOM 1292 N N . SER A 1 159 ? 11.404 -0.944 -22.439 1.00 86.81 159 SER A N 1
ATOM 1293 C CA . SER A 1 159 ? 10.164 -1.713 -22.606 1.00 86.81 159 SER A CA 1
ATOM 1294 C C . SER A 1 159 ? 10.342 -3.159 -22.140 1.00 86.81 159 SER A C 1
ATOM 1296 O O . SER A 1 159 ? 9.516 -3.669 -21.382 1.00 86.81 159 SER A O 1
ATOM 1298 N N . LEU A 1 160 ? 11.455 -3.798 -22.514 1.00 85.50 160 LEU A N 1
ATOM 1299 C CA . LEU A 1 160 ? 11.829 -5.127 -22.034 1.00 85.50 160 LEU A CA 1
ATOM 1300 C C . LEU A 1 160 ? 11.992 -5.144 -20.512 1.00 85.50 160 LEU A C 1
ATOM 1302 O O . LEU A 1 160 ? 11.447 -6.009 -19.831 1.00 85.50 160 LEU A O 1
ATOM 1306 N N . GLN A 1 161 ? 12.705 -4.162 -19.970 1.00 81.25 161 GLN A N 1
ATOM 1307 C CA . GLN A 1 161 ? 12.961 -4.076 -18.539 1.00 81.25 161 GLN A CA 1
ATOM 1308 C C . GLN A 1 161 ? 11.688 -3.846 -17.719 1.00 81.25 161 GLN A C 1
ATOM 1310 O O . GLN A 1 161 ? 11.560 -4.378 -16.619 1.00 81.25 161 GLN A O 1
ATOM 1315 N N . ARG A 1 162 ? 10.696 -3.139 -18.268 1.00 85.75 162 ARG A N 1
ATOM 1316 C CA . ARG A 1 162 ? 9.357 -3.042 -17.675 1.00 85.75 162 ARG A CA 1
ATOM 1317 C C . ARG A 1 162 ? 8.667 -4.405 -17.610 1.00 85.75 162 ARG 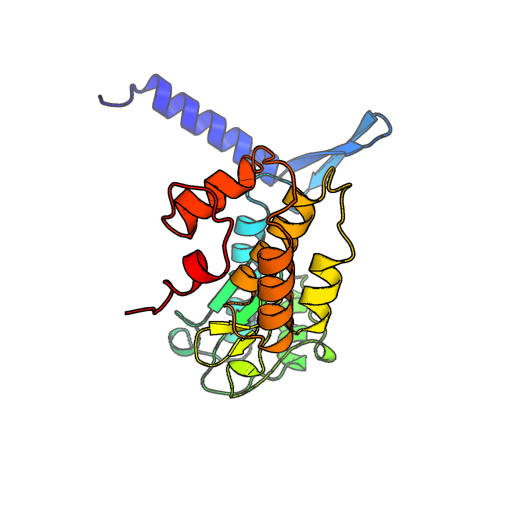A C 1
ATOM 1319 O O . ARG A 1 162 ? 8.122 -4.733 -16.561 1.00 85.75 162 ARG A O 1
ATOM 1326 N N . ILE A 1 163 ? 8.700 -5.196 -18.686 1.00 89.25 163 ILE A N 1
ATOM 1327 C CA . ILE A 1 163 ? 8.132 -6.559 -18.703 1.00 89.25 163 ILE A CA 1
ATOM 1328 C C . ILE A 1 163 ? 8.806 -7.422 -17.629 1.00 89.25 163 ILE A C 1
ATOM 1330 O O . ILE A 1 163 ? 8.122 -8.056 -16.828 1.00 89.25 163 ILE A O 1
ATOM 1334 N N . ILE A 1 164 ? 10.139 -7.386 -17.562 1.00 83.38 164 ILE A N 1
ATOM 1335 C CA . ILE A 1 164 ? 10.923 -8.102 -16.547 1.00 83.38 164 ILE A CA 1
ATOM 1336 C C . ILE A 1 164 ? 10.541 -7.635 -15.135 1.00 83.38 164 ILE A C 1
ATOM 1338 O O . ILE A 1 164 ? 10.260 -8.460 -14.269 1.00 83.38 164 ILE A O 1
ATOM 1342 N N . GLY A 1 165 ? 10.462 -6.322 -14.911 1.00 83.38 165 GLY A N 1
ATOM 1343 C CA . GLY A 1 165 ? 10.082 -5.742 -13.626 1.00 83.38 165 GLY A CA 1
ATOM 1344 C C . GLY A 1 165 ? 8.683 -6.162 -13.170 1.00 83.38 165 GLY A C 1
ATOM 1345 O O . GLY A 1 165 ? 8.504 -6.484 -11.999 1.00 83.38 165 GLY A O 1
ATOM 1346 N N . GLN A 1 166 ? 7.705 -6.232 -14.083 1.00 87.75 166 GLN A N 1
AT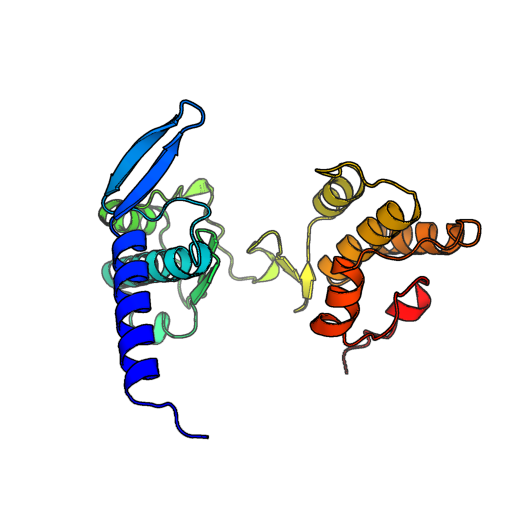OM 1347 C CA . GLN A 1 166 ? 6.373 -6.760 -13.760 1.00 87.75 166 GLN A CA 1
ATOM 1348 C C . GLN A 1 166 ? 6.419 -8.253 -13.407 1.00 87.75 166 GLN A C 1
ATOM 1350 O O . GLN A 1 166 ? 5.739 -8.671 -12.471 1.00 87.75 166 GLN A O 1
ATOM 1355 N N . ASN A 1 167 ? 7.243 -9.049 -14.098 1.00 86.12 167 ASN A N 1
ATOM 1356 C CA . ASN A 1 167 ? 7.386 -10.477 -13.805 1.00 86.12 167 ASN A CA 1
ATOM 1357 C C . ASN A 1 167 ? 7.957 -10.695 -12.392 1.00 86.12 167 ASN A C 1
ATOM 1359 O O . ASN A 1 167 ? 7.376 -11.425 -11.589 1.00 86.12 167 ASN A O 1
ATOM 1363 N N . ILE A 1 168 ? 9.030 -9.976 -12.048 1.00 81.19 168 ILE A N 1
ATOM 1364 C CA . ILE A 1 168 ? 9.641 -10.007 -10.709 1.00 81.19 168 ILE A CA 1
ATOM 1365 C C . ILE A 1 168 ? 8.655 -9.514 -9.650 1.00 81.19 168 ILE A C 1
ATOM 1367 O O . ILE A 1 168 ? 8.471 -10.169 -8.628 1.00 81.19 168 ILE A O 1
ATOM 1371 N N . GLY A 1 169 ? 7.980 -8.388 -9.905 1.00 79.50 169 GLY A N 1
ATOM 1372 C CA . GLY A 1 169 ? 6.971 -7.841 -8.997 1.00 79.50 169 GLY A CA 1
ATOM 1373 C C . GLY A 1 169 ? 5.834 -8.825 -8.715 1.00 79.50 169 GLY A C 1
ATOM 1374 O O . GLY A 1 169 ? 5.286 -8.828 -7.620 1.00 79.50 169 GLY A O 1
ATOM 1375 N N . SER A 1 170 ? 5.521 -9.712 -9.663 1.00 82.44 170 SER A N 1
ATOM 1376 C CA . SER A 1 170 ? 4.529 -10.784 -9.505 1.00 82.44 170 SER A CA 1
ATOM 1377 C C . SER A 1 170 ? 5.032 -12.035 -8.773 1.00 82.44 170 SER A C 1
ATOM 1379 O O . SER A 1 170 ? 4.353 -13.063 -8.796 1.00 82.44 170 SER A O 1
ATOM 1381 N N . GLY A 1 171 ? 6.243 -11.991 -8.206 1.00 78.62 171 GLY A N 1
ATOM 1382 C CA . GLY A 1 171 ? 6.885 -13.144 -7.575 1.00 78.62 171 GLY A CA 1
ATOM 1383 C C . GLY A 1 171 ? 7.168 -14.290 -8.548 1.00 78.62 171 GLY A C 1
ATOM 1384 O O . GLY A 1 171 ? 7.285 -15.428 -8.108 1.00 78.62 171 GLY A O 1
ATOM 1385 N N . GLN A 1 172 ? 7.194 -14.017 -9.862 1.00 83.12 172 GLN A N 1
ATOM 1386 C CA . GLN A 1 172 ? 7.349 -15.012 -10.935 1.00 83.12 172 GLN A CA 1
ATOM 1387 C C . GLN A 1 172 ? 6.329 -16.166 -10.863 1.00 83.12 172 GLN A C 1
ATOM 1389 O O . GLN A 1 172 ? 6.554 -17.262 -11.370 1.00 83.12 172 GLN A O 1
ATOM 1394 N N . CYS A 1 173 ? 5.174 -15.922 -10.239 1.00 81.69 173 CYS A N 1
ATOM 1395 C CA . CYS A 1 173 ? 4.155 -16.943 -10.002 1.00 81.69 173 CYS A CA 1
ATOM 1396 C C . CYS A 1 173 ? 3.180 -17.117 -11.180 1.00 81.69 173 CYS A C 1
ATOM 1398 O O . CYS A 1 173 ? 2.302 -17.979 -11.127 1.00 81.69 173 CYS A O 1
ATOM 1400 N N . ASN A 1 174 ? 3.294 -16.301 -12.235 1.00 86.44 174 ASN A N 1
ATOM 1401 C CA . ASN A 1 174 ? 2.422 -16.368 -13.402 1.00 86.44 174 ASN A CA 1
ATOM 1402 C C . ASN A 1 174 ? 3.129 -17.027 -14.596 1.00 86.44 174 ASN A C 1
ATOM 1404 O O . ASN A 1 174 ? 3.946 -16.398 -15.262 1.00 86.44 174 ASN A O 1
ATOM 1408 N N . ALA A 1 175 ? 2.776 -18.279 -14.896 1.00 87.62 175 ALA A N 1
ATOM 1409 C CA . ALA A 1 175 ? 3.449 -19.068 -15.929 1.00 87.62 175 ALA A CA 1
ATOM 1410 C C . ALA A 1 175 ? 3.362 -18.454 -17.340 1.00 87.62 175 ALA A C 1
ATOM 1412 O O . ALA A 1 175 ? 4.346 -18.470 -18.078 1.00 87.62 175 ALA A O 1
ATOM 1413 N N . ALA A 1 176 ? 2.206 -17.903 -17.722 1.00 89.81 176 ALA A N 1
ATOM 1414 C CA . ALA A 1 176 ? 2.011 -17.323 -19.050 1.00 89.81 176 ALA A CA 1
ATOM 1415 C C . ALA A 1 176 ? 2.826 -16.034 -19.227 1.00 89.81 176 ALA A C 1
ATOM 1417 O O . ALA A 1 176 ? 3.520 -15.857 -20.232 1.00 89.81 176 ALA A O 1
ATOM 1418 N N . PHE A 1 177 ? 2.786 -15.153 -18.225 1.00 90.56 177 PHE A N 1
ATOM 1419 C CA . PHE A 1 177 ? 3.549 -13.911 -18.231 1.00 90.56 177 PHE A CA 1
ATOM 1420 C C . PHE A 1 177 ? 5.059 -14.167 -18.123 1.00 90.56 177 PHE A C 1
ATOM 1422 O O . PHE A 1 177 ? 5.837 -13.513 -18.815 1.00 90.56 177 PHE A O 1
ATOM 1429 N N . ASP A 1 178 ? 5.483 -15.156 -17.330 1.00 87.25 178 ASP A N 1
ATOM 1430 C CA . ASP A 1 178 ? 6.885 -15.574 -17.246 1.00 87.25 178 ASP A CA 1
ATOM 1431 C C . ASP A 1 178 ? 7.394 -16.107 -18.591 1.00 87.25 178 ASP A C 1
ATOM 1433 O O . ASP A 1 178 ? 8.433 -15.665 -19.084 1.00 87.25 178 ASP A O 1
ATOM 1437 N N . GLN A 1 179 ? 6.628 -16.982 -19.251 1.00 88.44 179 GLN A N 1
ATOM 1438 C CA . GLN A 1 179 ? 6.979 -17.487 -20.578 1.00 88.44 179 GLN A CA 1
ATOM 1439 C C . GLN A 1 179 ? 7.108 -16.351 -21.601 1.00 88.44 179 GLN A C 1
ATOM 1441 O O . GLN A 1 179 ? 8.041 -16.343 -22.409 1.00 88.44 179 GLN A O 1
ATOM 1446 N N . PHE A 1 180 ? 6.204 -15.371 -21.553 1.00 89.56 180 PHE A N 1
ATOM 1447 C CA . PHE A 1 180 ? 6.292 -14.182 -22.390 1.00 89.56 180 PHE A CA 1
ATOM 1448 C C . PHE A 1 180 ? 7.538 -13.347 -22.083 1.00 89.56 180 PHE A C 1
ATOM 1450 O O . PHE A 1 180 ? 8.275 -12.998 -23.005 1.00 89.56 180 PHE A O 1
ATOM 1457 N N . ALA A 1 181 ? 7.824 -13.077 -20.809 1.00 86.75 181 ALA A N 1
ATOM 1458 C CA . ALA A 1 181 ? 9.018 -12.345 -20.401 1.00 86.75 181 ALA A CA 1
ATOM 1459 C C . ALA A 1 181 ? 10.296 -13.053 -20.885 1.00 86.75 181 ALA A C 1
ATOM 1461 O O . ALA A 1 181 ? 11.173 -12.414 -21.472 1.00 86.75 181 ALA A O 1
ATOM 1462 N N . ARG A 1 182 ? 10.373 -14.384 -20.736 1.00 83.56 182 ARG A N 1
ATOM 1463 C CA . ARG A 1 182 ? 11.478 -15.205 -21.258 1.00 83.56 182 ARG A CA 1
ATOM 1464 C C . ARG A 1 182 ? 11.597 -15.097 -22.774 1.00 83.56 182 ARG A C 1
ATOM 1466 O O . ARG A 1 182 ? 12.710 -14.946 -23.271 1.00 83.56 182 ARG A O 1
ATOM 1473 N N . LEU A 1 183 ? 10.485 -15.130 -23.509 1.00 86.50 183 LEU A N 1
ATOM 1474 C CA . LEU A 1 183 ? 10.486 -14.962 -24.964 1.00 86.50 183 LEU A CA 1
ATOM 1475 C C . LEU A 1 183 ? 11.004 -13.578 -25.374 1.00 86.50 183 LEU A C 1
ATOM 1477 O O . LEU A 1 183 ? 11.841 -13.488 -26.271 1.00 86.50 183 LEU A O 1
ATOM 1481 N N . CYS A 1 184 ? 10.549 -12.508 -24.719 1.00 85.44 184 CYS A N 1
ATOM 1482 C CA . CYS A 1 184 ? 11.018 -11.148 -24.988 1.00 85.44 184 CYS A CA 1
ATOM 1483 C C . CYS A 1 184 ? 12.531 -11.028 -24.785 1.00 85.44 184 CYS A C 1
ATOM 1485 O O . CYS A 1 184 ? 13.219 -10.476 -25.640 1.00 85.44 184 CYS A O 1
ATOM 1487 N N . VAL A 1 185 ? 13.055 -11.620 -23.711 1.00 80.75 185 VAL A N 1
ATOM 1488 C CA . VAL A 1 185 ? 14.494 -11.653 -23.431 1.00 80.75 185 VAL A CA 1
ATOM 1489 C C . VAL A 1 185 ? 15.262 -12.509 -24.445 1.00 80.75 185 VAL A C 1
ATOM 1491 O O . VAL A 1 185 ? 16.289 -12.102 -24.977 1.00 80.75 185 VAL A O 1
ATOM 1494 N N . GLN A 1 186 ? 14.759 -13.694 -24.787 1.00 81.62 186 GLN A N 1
ATOM 1495 C CA . GLN A 1 186 ? 15.383 -14.544 -25.807 1.00 81.62 186 GLN A CA 1
ATOM 1496 C C . GLN A 1 186 ? 15.390 -13.904 -27.191 1.00 81.62 186 GLN A C 1
ATOM 1498 O O . GLN A 1 186 ? 16.171 -14.314 -28.042 1.00 81.62 186 GLN A O 1
ATOM 1503 N N . ARG A 1 187 ? 14.507 -12.939 -27.447 1.00 80.12 187 ARG A N 1
ATOM 1504 C CA . ARG A 1 187 ? 14.461 -12.182 -28.696 1.00 80.12 187 ARG A CA 1
ATOM 1505 C C . ARG A 1 187 ? 15.207 -10.857 -28.600 1.00 80.12 187 ARG A C 1
ATOM 1507 O O . ARG A 1 187 ? 15.453 -10.274 -29.638 1.00 80.12 187 ARG A O 1
ATOM 1514 N N . SER A 1 188 ? 15.644 -10.404 -27.428 1.00 75.06 188 SER A N 1
ATOM 1515 C CA . SER A 1 188 ? 16.302 -9.102 -27.282 1.00 75.06 188 SER A CA 1
ATOM 1516 C C . SER A 1 188 ? 17.789 -9.089 -27.646 1.00 75.06 188 SER A C 1
ATOM 1518 O O . SER A 1 188 ? 18.418 -8.043 -27.551 1.00 75.06 188 SER A O 1
ATOM 1520 N N . TRP A 1 189 ? 18.370 -10.213 -28.081 1.00 67.00 189 TRP A N 1
ATOM 1521 C CA . TRP A 1 189 ? 19.800 -10.313 -28.423 1.00 67.00 189 TRP A CA 1
ATOM 1522 C C . TRP A 1 189 ? 20.243 -9.396 -29.573 1.00 67.00 189 TRP A C 1
ATOM 1524 O O . TRP A 1 189 ? 21.435 -9.143 -29.713 1.00 67.00 189 TRP A O 1
ATOM 1534 N N . PHE A 1 190 ? 19.308 -8.910 -30.395 1.00 68.19 190 PHE A N 1
ATOM 1535 C CA . PHE A 1 190 ? 19.593 -7.948 -31.463 1.00 68.19 190 PHE A CA 1
ATOM 1536 C C . PHE A 1 190 ? 19.379 -6.489 -31.042 1.00 68.19 190 PHE A C 1
ATOM 1538 O O . PHE A 1 190 ? 19.670 -5.590 -31.832 1.00 68.19 190 PHE A O 1
ATOM 1545 N N . LEU A 1 191 ? 18.845 -6.230 -29.841 1.00 67.06 191 LEU A N 1
ATOM 1546 C CA . LEU A 1 191 ? 18.659 -4.862 -29.374 1.00 67.06 191 LEU A CA 1
ATOM 1547 C C . LEU A 1 191 ? 20.031 -4.238 -29.090 1.00 67.06 191 LEU A C 1
ATOM 1549 O O . LEU A 1 191 ? 20.871 -4.875 -28.446 1.00 67.06 191 LEU A O 1
ATOM 1553 N N . PRO A 1 192 ? 20.282 -3.003 -29.556 1.00 64.81 192 PRO A N 1
ATOM 1554 C CA . PRO A 1 192 ? 21.499 -2.298 -29.196 1.00 64.81 192 PRO A CA 1
ATOM 1555 C C . PRO A 1 192 ? 21.561 -2.166 -27.674 1.00 64.81 192 PRO A C 1
ATOM 1557 O O . PRO A 1 192 ? 20.556 -1.870 -27.024 1.00 64.81 192 PRO A O 1
ATOM 1560 N N . ALA A 1 193 ? 22.745 -2.390 -27.102 1.00 65.00 193 ALA A N 1
ATOM 1561 C CA . ALA A 1 193 ? 22.956 -2.197 -25.676 1.00 65.00 193 ALA A CA 1
ATOM 1562 C C . ALA A 1 193 ? 22.623 -0.741 -25.318 1.00 65.00 193 ALA A C 1
ATOM 1564 O O . ALA A 1 193 ? 23.335 0.183 -25.710 1.00 65.00 193 ALA A O 1
ATOM 1565 N N . ALA A 1 194 ? 21.520 -0.541 -24.602 1.00 65.19 194 ALA A N 1
ATOM 1566 C CA . ALA A 1 194 ? 21.157 0.745 -24.030 1.00 65.19 194 ALA A CA 1
ATOM 1567 C C . ALA A 1 194 ? 21.559 0.764 -22.556 1.00 65.19 194 ALA A C 1
ATOM 1569 O O . ALA A 1 194 ? 21.486 -0.265 -21.876 1.00 65.19 194 ALA A O 1
ATOM 1570 N N . GLU A 1 195 ? 21.967 1.933 -22.058 1.00 68.88 195 GLU A N 1
ATOM 1571 C CA . GLU A 1 195 ? 22.156 2.099 -20.622 1.00 68.88 195 GLU A CA 1
ATOM 1572 C C . GLU A 1 195 ? 20.821 1.837 -19.909 1.00 68.88 195 GLU A C 1
ATOM 1574 O O . GLU A 1 195 ? 19.811 2.462 -20.249 1.00 68.88 195 GLU A O 1
ATOM 1579 N N . PRO A 1 196 ? 20.786 0.905 -18.946 1.00 67.06 196 PRO A N 1
ATOM 1580 C CA . PRO A 1 196 ? 19.590 0.661 -18.165 1.00 67.06 196 PRO A CA 1
ATOM 1581 C C . PRO A 1 196 ? 19.272 1.880 -17.309 1.00 67.06 196 PRO A C 1
ATOM 1583 O O . PRO A 1 196 ? 20.164 2.597 -16.844 1.00 67.06 196 PRO A O 1
ATOM 1586 N N . ASP A 1 197 ? 17.982 2.090 -17.070 1.00 74.56 197 ASP A N 1
ATOM 1587 C CA . ASP A 1 197 ? 17.521 3.184 -16.231 1.00 74.56 197 ASP A CA 1
ATOM 1588 C C . ASP A 1 197 ? 18.175 3.143 -14.833 1.00 74.56 197 ASP A C 1
ATOM 1590 O O . ASP A 1 197 ? 18.338 2.091 -14.204 1.00 74.56 197 ASP A O 1
ATOM 1594 N N . ARG A 1 198 ? 18.543 4.317 -14.307 1.00 76.75 198 ARG A N 1
ATOM 1595 C CA . ARG A 1 198 ? 19.202 4.427 -12.994 1.00 76.75 198 ARG A CA 1
ATOM 1596 C C . ARG A 1 198 ? 18.319 3.930 -11.853 1.00 76.75 198 ARG A C 1
ATOM 1598 O O . ARG A 1 198 ? 18.844 3.403 -10.872 1.00 76.75 198 ARG A O 1
ATOM 1605 N N . GLY A 1 199 ? 17.005 4.136 -11.942 1.00 74.81 199 GLY A N 1
ATOM 1606 C CA . GLY A 1 199 ? 16.049 3.618 -10.967 1.00 74.81 199 GLY A CA 1
ATOM 1607 C C . GLY A 1 199 ? 16.062 2.096 -10.950 1.00 74.81 199 GLY A C 1
ATOM 1608 O O . GLY A 1 199 ? 16.072 1.481 -9.884 1.00 74.81 199 GLY A O 1
ATOM 1609 N N . GLN A 1 200 ? 16.191 1.490 -12.122 1.00 70.12 200 GLN A N 1
ATOM 1610 C CA . GLN A 1 200 ? 16.290 0.050 -12.247 1.00 70.12 200 GLN A CA 1
ATOM 1611 C C . GLN A 1 200 ? 17.590 -0.526 -11.678 1.00 70.12 200 GLN A C 1
ATOM 1613 O O . GLN A 1 200 ? 17.552 -1.514 -10.948 1.00 70.12 200 GLN A O 1
ATOM 1618 N N . LEU A 1 201 ? 18.737 0.099 -11.950 1.00 74.06 201 LEU A N 1
ATOM 1619 C CA . LEU A 1 201 ? 20.009 -0.315 -11.345 1.00 74.06 201 LEU A CA 1
ATOM 1620 C C . LEU A 1 201 ? 19.950 -0.267 -9.814 1.00 74.06 201 LEU A C 1
ATOM 1622 O O . LEU A 1 201 ? 20.445 -1.171 -9.141 1.00 74.06 201 LEU A O 1
ATOM 1626 N N . LYS A 1 202 ? 19.296 0.759 -9.256 1.00 78.94 202 LYS A N 1
ATOM 1627 C CA . LYS A 1 202 ? 19.046 0.849 -7.813 1.00 78.94 202 LYS A CA 1
ATOM 1628 C C . LYS A 1 202 ? 18.137 -0.272 -7.322 1.00 78.94 202 LYS A C 1
ATOM 1630 O O . LYS A 1 202 ? 18.424 -0.837 -6.275 1.00 78.94 202 LYS A O 1
ATOM 1635 N N . PHE A 1 203 ? 17.076 -0.600 -8.055 1.00 74.31 203 PHE A N 1
ATOM 1636 C CA . PHE A 1 203 ? 16.182 -1.700 -7.699 1.00 74.31 203 PHE A CA 1
ATOM 1637 C C . PHE A 1 203 ? 16.924 -3.042 -7.686 1.00 74.31 203 PHE A C 1
ATOM 1639 O O . PHE A 1 203 ? 16.918 -3.729 -6.670 1.00 74.31 203 PHE A O 1
ATOM 1646 N N . HIS A 1 204 ? 17.644 -3.377 -8.760 1.00 72.94 204 HIS A N 1
ATOM 1647 C CA . HIS A 1 204 ? 18.447 -4.600 -8.824 1.00 72.94 204 HIS A CA 1
ATOM 1648 C C . HIS A 1 204 ? 19.441 -4.678 -7.666 1.00 72.94 204 HIS A C 1
ATOM 1650 O O . HIS A 1 204 ? 19.484 -5.677 -6.956 1.00 72.94 204 HIS A O 1
ATOM 1656 N N . LYS A 1 205 ? 20.174 -3.598 -7.400 1.00 78.88 205 LYS A N 1
ATOM 1657 C CA . LYS A 1 205 ? 21.176 -3.598 -6.338 1.00 78.88 205 LYS A CA 1
ATOM 1658 C C . LYS A 1 205 ? 20.569 -3.689 -4.941 1.00 78.88 205 LYS A C 1
ATOM 1660 O O . LYS A 1 205 ? 21.007 -4.493 -4.129 1.00 78.88 205 LYS A O 1
ATOM 1665 N N . HIS A 1 206 ? 19.599 -2.833 -4.635 1.00 78.19 206 HIS A N 1
ATOM 1666 C CA . HIS A 1 206 ? 19.127 -2.641 -3.263 1.00 78.19 206 HIS A CA 1
ATOM 1667 C C . HIS A 1 206 ? 17.977 -3.563 -2.872 1.00 78.19 206 HIS A C 1
ATOM 1669 O O . HIS A 1 206 ? 17.824 -3.841 -1.689 1.00 78.19 206 HIS A O 1
ATOM 1675 N N . VAL A 1 207 ? 17.177 -4.018 -3.837 1.00 71.62 207 VAL A N 1
ATOM 1676 C CA . VAL A 1 207 ? 16.052 -4.929 -3.582 1.00 71.62 207 VAL A CA 1
ATOM 1677 C C . VAL A 1 207 ? 16.457 -6.367 -3.864 1.00 71.62 207 VAL A C 1
ATOM 1679 O O . VAL A 1 207 ? 16.138 -7.254 -3.082 1.00 71.62 207 VAL A O 1
ATOM 1682 N N . LEU A 1 208 ? 17.180 -6.597 -4.961 1.00 71.06 208 LEU A N 1
ATOM 1683 C CA . LEU A 1 208 ? 17.510 -7.947 -5.423 1.00 71.06 208 LEU A CA 1
ATOM 1684 C C . LEU A 1 208 ? 18.938 -8.390 -5.075 1.00 71.06 208 LEU A C 1
ATOM 1686 O O . LEU A 1 208 ? 19.263 -9.560 -5.246 1.00 71.06 208 LEU A O 1
ATOM 1690 N N . GLY A 1 209 ? 19.797 -7.482 -4.601 1.00 77.44 209 GLY A N 1
ATOM 1691 C CA . GLY A 1 209 ? 21.203 -7.785 -4.317 1.00 77.44 209 GLY A CA 1
ATOM 1692 C C . GLY A 1 209 ? 22.058 -8.019 -5.568 1.00 77.44 209 GLY A C 1
ATOM 1693 O O . GLY A 1 209 ? 23.111 -8.643 -5.481 1.00 77.44 209 GLY A O 1
ATOM 1694 N N . ILE A 1 210 ? 21.617 -7.548 -6.738 1.00 75.25 210 ILE A N 1
ATOM 1695 C CA . ILE A 1 210 ? 22.286 -7.763 -8.023 1.00 75.25 210 ILE A CA 1
ATOM 1696 C C . ILE A 1 210 ? 23.009 -6.479 -8.451 1.00 75.25 210 ILE A C 1
ATOM 1698 O O . ILE A 1 210 ? 22.384 -5.470 -8.775 1.00 75.25 210 ILE A O 1
ATOM 1702 N N . ASP A 1 211 ? 24.342 -6.524 -8.503 1.00 75.06 211 ASP A N 1
ATOM 1703 C CA . ASP A 1 211 ? 25.186 -5.360 -8.825 1.00 75.06 211 ASP A CA 1
ATOM 1704 C C . ASP A 1 211 ? 25.232 -4.990 -10.316 1.00 75.06 211 ASP A C 1
ATOM 1706 O O . ASP A 1 211 ? 25.764 -3.940 -10.684 1.00 75.06 211 ASP A O 1
ATOM 1710 N N . ARG A 1 212 ? 24.682 -5.839 -11.189 1.00 69.31 212 ARG A N 1
ATOM 1711 C CA . ARG A 1 212 ? 24.654 -5.620 -12.637 1.00 69.31 212 ARG A CA 1
ATOM 1712 C C . ARG A 1 212 ? 23.230 -5.670 -13.188 1.00 69.31 212 ARG A C 1
ATOM 1714 O O . ARG A 1 212 ? 22.394 -6.406 -12.675 1.00 69.31 212 ARG A O 1
ATOM 1721 N N . PRO A 1 213 ? 22.933 -4.904 -14.244 1.00 63.62 213 PRO A N 1
ATOM 1722 C CA . PRO A 1 213 ? 21.674 -5.041 -14.956 1.00 63.62 213 PRO A CA 1
ATOM 1723 C C . PRO A 1 213 ? 21.567 -6.444 -15.552 1.00 63.62 213 PRO A C 1
ATOM 1725 O O . PRO A 1 213 ? 22.466 -6.899 -16.260 1.00 63.62 213 PRO A O 1
ATOM 1728 N N . CYS A 1 214 ? 20.475 -7.126 -15.227 1.00 61.22 214 CYS A N 1
ATOM 1729 C CA . CYS A 1 214 ? 20.168 -8.427 -15.789 1.00 61.22 214 CYS A CA 1
ATOM 1730 C C . CYS A 1 214 ? 19.526 -8.262 -17.165 1.00 61.22 214 CYS A C 1
ATOM 1732 O O . CYS A 1 214 ? 18.591 -7.475 -17.354 1.00 61.22 214 CYS A O 1
ATOM 1734 N N . TYR A 1 215 ? 20.040 -9.021 -18.125 1.00 58.97 215 TYR A N 1
ATOM 1735 C CA . TYR A 1 215 ? 19.596 -8.979 -19.520 1.00 58.97 215 TYR A CA 1
ATOM 1736 C C . TYR A 1 215 ? 19.090 -10.337 -20.012 1.00 58.97 215 TYR A C 1
ATOM 1738 O O . TYR A 1 215 ? 18.665 -10.442 -21.157 1.00 58.97 215 TYR A O 1
ATOM 1746 N N . GLY A 1 216 ? 19.142 -11.373 -19.167 1.00 54.31 216 GLY A N 1
ATOM 1747 C CA . GLY A 1 216 ? 18.834 -12.757 -19.522 1.00 54.31 216 GLY A CA 1
ATOM 1748 C C . GLY A 1 216 ? 17.843 -13.412 -18.559 1.00 54.31 216 GLY A C 1
ATOM 1749 O O . GLY A 1 216 ? 18.022 -13.311 -17.354 1.00 54.31 216 GLY A O 1
ATOM 1750 N N . GLY A 1 217 ? 16.859 -14.163 -19.076 1.00 50.22 217 GLY A N 1
ATOM 1751 C CA . GLY A 1 217 ? 15.934 -14.999 -18.288 1.00 50.22 217 GLY A CA 1
ATOM 1752 C C . GLY A 1 217 ? 16.650 -15.979 -17.346 1.00 50.22 217 GLY A C 1
ATOM 1753 O O . GLY A 1 217 ? 16.194 -16.220 -16.238 1.00 50.22 217 GLY A O 1
ATOM 1754 N N . LEU A 1 218 ? 17.816 -16.476 -17.773 1.00 50.06 218 LEU A N 1
ATOM 1755 C CA . LEU A 1 218 ? 18.678 -17.394 -17.016 1.00 50.06 218 LEU A CA 1
ATOM 1756 C C . LEU A 1 218 ? 19.365 -16.745 -15.807 1.00 50.06 218 LEU A C 1
ATOM 1758 O O . LEU A 1 218 ? 19.744 -17.444 -14.876 1.00 50.06 218 LEU A O 1
ATOM 1762 N N . GLU A 1 219 ? 19.535 -15.421 -15.804 1.00 55.69 219 GLU A N 1
ATOM 1763 C CA . GLU A 1 219 ? 20.112 -14.699 -14.661 1.00 55.69 219 GLU A CA 1
ATOM 1764 C C . GLU A 1 219 ? 19.094 -14.529 -13.524 1.00 55.69 219 GLU A C 1
ATOM 1766 O O . GLU A 1 219 ? 19.484 -14.175 -12.416 1.00 55.69 219 GLU A O 1
ATOM 1771 N N . TRP A 1 220 ? 17.814 -14.806 -13.805 1.00 55.50 220 TRP A N 1
ATOM 1772 C CA . TRP A 1 220 ? 16.685 -14.701 -12.880 1.00 55.50 220 TRP A CA 1
ATOM 1773 C C . TRP A 1 220 ? 16.267 -16.043 -12.262 1.00 55.50 220 TRP A C 1
ATOM 1775 O O . TRP A 1 220 ? 15.562 -16.043 -11.257 1.00 55.50 220 TRP A O 1
ATOM 1785 N N . ASP A 1 221 ? 16.722 -17.178 -12.808 1.00 52.41 221 ASP A N 1
ATOM 1786 C CA . ASP A 1 221 ? 16.476 -18.520 -12.243 1.00 52.41 221 ASP A CA 1
ATOM 1787 C C . ASP A 1 221 ? 17.280 -18.776 -10.945 1.00 52.41 221 ASP A C 1
ATOM 1789 O O . ASP A 1 221 ? 17.208 -19.852 -10.357 1.00 52.41 221 ASP A O 1
ATOM 1793 N N . THR A 1 222 ? 18.042 -17.790 -10.464 1.00 47.88 222 THR A N 1
ATOM 1794 C CA . THR A 1 222 ? 18.790 -17.835 -9.198 1.00 47.88 222 THR A CA 1
ATOM 1795 C C . THR A 1 222 ? 17.965 -17.445 -7.974 1.00 47.88 222 THR A C 1
ATOM 1797 O O . THR A 1 222 ? 18.443 -17.643 -6.860 1.00 47.88 222 THR A O 1
ATOM 1800 N N . PHE A 1 223 ? 16.710 -17.004 -8.131 1.00 45.34 223 PHE A N 1
ATOM 1801 C CA . PHE A 1 223 ? 15.751 -16.927 -7.019 1.00 45.34 223 PHE A CA 1
ATOM 1802 C C . PHE A 1 223 ? 15.174 -18.307 -6.666 1.00 45.34 223 PHE A C 1
ATOM 1804 O O . PHE A 1 223 ? 13.985 -18.460 -6.399 1.00 45.34 223 PHE A O 1
ATOM 1811 N N . VAL A 1 224 ? 16.026 -19.335 -6.619 1.00 40.66 224 VAL A N 1
ATOM 1812 C CA . VAL A 1 224 ? 15.754 -20.476 -5.749 1.00 40.66 224 VAL A CA 1
ATOM 1813 C C . VAL A 1 224 ? 15.983 -19.950 -4.338 1.00 40.66 224 VAL A C 1
ATOM 1815 O O . VAL A 1 224 ? 17.117 -19.861 -3.875 1.00 40.66 224 VAL A O 1
ATOM 1818 N N . LEU A 1 225 ? 14.900 -19.508 -3.701 1.00 39.25 225 LEU A N 1
ATOM 1819 C CA . LEU A 1 225 ? 14.877 -19.159 -2.286 1.00 39.25 225 LEU A CA 1
ATOM 1820 C C . LEU A 1 225 ? 15.307 -20.405 -1.496 1.00 39.25 225 LEU A C 1
ATOM 1822 O O . LEU A 1 225 ? 14.519 -21.334 -1.323 1.00 39.25 225 LEU A O 1
ATOM 1826 N N . THR A 1 226 ? 16.579 -20.454 -1.101 1.00 33.50 226 THR A N 1
ATOM 1827 C CA . THR A 1 226 ? 17.058 -21.303 -0.001 1.00 33.50 226 THR A CA 1
ATOM 1828 C C . THR A 1 226 ? 16.446 -20.857 1.312 1.00 33.50 226 THR A C 1
ATOM 1830 O O . THR A 1 226 ? 16.393 -19.621 1.513 1.00 33.50 226 THR A O 1
#

Organism: NCBI:txid1070528

Secondary structure (DSSP, 8-state):
-PPPHHHHHHHHHHHHHHHHHHHEEEEE-TTS-EEEEESS--TTSTTHHHHHHHHHHHHHHHHHHHTT--HHHHTT-EEEETTEEEE--SS---HHHHHHHHHTTT----GGG----SSGGG-EETTEEEETTEEE--HHHHHHHHHS-SS---SHHHHHHHHHHHHHHTTT--HHHHHHHHHHHHHGGGS--PPPPHHHHHHHHHHH--SS----GGGSTT----

pLDDT: mean 83.9, std 11.94, range [33.5, 97.44]

Foldseek 3Di:
DDDDPVRVVVVVVVVVVLVVCQQFPWDQDPVRDTDTDHDDGDPPDVCQFVVQLVLLLVLQVQLVVVVVDDPVQFPPFWDATRNFIDGDGPDDDDLVSSQVSSVVVVDHDDSVPDDDDPDQQSDDTPQFGQDPNFTAHDPVVLVCQLPPDPDDQPDLVSSLVSLVVSCVVRVVPDPVSLVVSQVSLVPCPPPPDDDDDPVVCCCCCVVVVHNDDDSHSVVVVVPPPD

InterPro domains:
  IPR001205 RNA-directed RNA polymerase, C-terminal domain [PF00680] (10-151)
  IPR043502 DNA/RNA polymerase superfamily [SSF56672] (13-168)